Protein AF-A0A1X7V7N9-F1 (afdb_monomer_lite)

Organism: Amphimedon queenslandica (NCBI:txid400682)

Radius of gyration: 26.23 Å; chains: 1; bounding box: 71×58×64 Å

Structure (mmCIF, N/CA/C/O backbone):
data_AF-A0A1X7V7N9-F1
#
_entry.id   AF-A0A1X7V7N9-F1
#
loop_
_atom_site.group_PDB
_atom_site.id
_atom_site.type_symbol
_atom_site.label_atom_id
_atom_site.label_alt_id
_atom_site.label_comp_id
_atom_site.label_asym_id
_atom_site.label_entity_id
_atom_site.label_seq_id
_atom_site.pdbx_PDB_ins_code
_atom_site.Cartn_x
_atom_site.Cartn_y
_atom_site.Cartn_z
_atom_site.occupancy
_atom_site.B_iso_or_equiv
_atom_site.auth_seq_id
_atom_site.auth_comp_id
_atom_site.auth_asym_id
_atom_site.auth_atom_id
_atom_site.pdbx_PDB_model_num
ATOM 1 N N . MET A 1 1 ? 5.221 13.218 -9.588 1.00 36.69 1 MET A N 1
ATOM 2 C CA . MET A 1 1 ? 6.595 12.787 -9.940 1.00 36.69 1 MET A CA 1
ATOM 3 C C . MET A 1 1 ? 7.074 13.351 -11.281 1.00 36.69 1 MET A C 1
ATOM 5 O O . MET A 1 1 ? 8.168 13.907 -11.297 1.00 36.69 1 MET A O 1
ATOM 9 N N . LEU A 1 2 ? 6.249 13.350 -12.342 1.00 36.00 2 LEU A N 1
ATOM 10 C CA . LEU A 1 2 ? 6.534 13.956 -13.662 1.00 36.00 2 LEU A CA 1
ATOM 11 C C . LEU A 1 2 ? 7.148 15.370 -13.606 1.00 36.00 2 LEU A C 1
ATOM 13 O O . LEU A 1 2 ? 8.185 15.644 -14.205 1.00 36.00 2 LEU A O 1
ATOM 17 N N . ALA A 1 3 ? 6.549 16.266 -12.814 1.00 35.88 3 ALA A N 1
ATOM 18 C CA . ALA A 1 3 ? 7.031 17.638 -12.665 1.00 35.88 3 ALA A CA 1
ATOM 19 C C . ALA A 1 3 ? 8.427 17.718 -12.019 1.00 35.88 3 ALA A C 1
ATOM 21 O O . ALA A 1 3 ? 9.208 18.587 -12.385 1.00 35.88 3 ALA A O 1
ATOM 22 N N . GLY A 1 4 ? 8.769 16.805 -11.104 1.00 35.50 4 GLY A N 1
ATOM 23 C CA . GLY A 1 4 ? 10.064 16.792 -10.414 1.00 35.50 4 GLY A CA 1
ATOM 24 C C . GLY A 1 4 ? 11.205 16.278 -11.294 1.00 35.50 4 GLY A C 1
ATOM 25 O O . GLY A 1 4 ? 12.277 16.884 -11.323 1.00 35.50 4 GLY A O 1
ATOM 26 N N . ALA A 1 5 ? 10.960 15.211 -12.064 1.00 40.69 5 ALA A N 1
ATOM 27 C CA . ALA A 1 5 ? 11.915 14.691 -13.045 1.00 40.69 5 ALA A CA 1
ATOM 28 C C . ALA A 1 5 ? 12.129 15.681 -14.205 1.00 40.69 5 ALA A C 1
ATOM 30 O O . ALA A 1 5 ? 13.264 15.916 -14.619 1.00 40.69 5 ALA A O 1
ATOM 31 N N . MET A 1 6 ? 11.057 16.336 -14.668 1.00 44.56 6 MET A N 1
ATOM 32 C CA . MET A 1 6 ? 11.132 17.363 -15.711 1.00 44.56 6 MET A CA 1
ATOM 33 C C . MET A 1 6 ? 11.807 18.659 -15.238 1.00 44.56 6 MET A C 1
ATOM 35 O O . MET A 1 6 ? 12.513 19.281 -16.023 1.00 44.56 6 MET A O 1
ATOM 39 N N . VAL A 1 7 ? 11.643 19.068 -13.973 1.00 43.72 7 VAL A N 1
ATOM 40 C CA . VAL A 1 7 ? 12.333 20.246 -13.408 1.00 43.72 7 VAL A CA 1
ATOM 41 C C . VAL A 1 7 ? 13.837 20.000 -13.278 1.00 43.72 7 VAL A C 1
ATOM 43 O O . VAL A 1 7 ? 14.610 20.832 -13.741 1.00 43.72 7 VAL A O 1
ATOM 46 N N . LYS A 1 8 ? 14.265 18.841 -12.752 1.00 43.38 8 LYS A N 1
ATOM 47 C CA . LYS A 1 8 ? 15.697 18.479 -12.692 1.00 43.38 8 LYS A CA 1
ATOM 48 C C . LYS A 1 8 ? 16.344 18.435 -14.080 1.00 43.38 8 LYS A C 1
ATOM 50 O O . LYS A 1 8 ? 17.499 18.820 -14.225 1.00 43.38 8 LYS A O 1
ATOM 55 N N . PHE A 1 9 ? 15.597 18.003 -15.095 1.00 48.28 9 PHE A N 1
ATOM 56 C CA . PHE A 1 9 ? 16.068 17.946 -16.474 1.00 48.28 9 PHE A CA 1
ATOM 57 C C . PHE A 1 9 ? 16.179 19.324 -17.135 1.00 48.28 9 PHE A C 1
ATOM 59 O O . PHE A 1 9 ? 17.188 19.612 -17.768 1.00 48.28 9 PHE A O 1
ATOM 66 N N . VAL A 1 10 ? 15.186 20.201 -16.951 1.00 46.47 10 VAL A N 1
ATOM 67 C CA . VAL A 1 10 ? 15.265 21.595 -17.418 1.00 46.47 10 VAL A CA 1
ATOM 68 C C . VAL A 1 10 ? 16.469 22.289 -16.781 1.00 46.47 10 VAL A C 1
ATOM 70 O O . VAL A 1 10 ? 17.248 22.895 -17.499 1.00 46.47 10 VAL A O 1
ATOM 73 N N . SER A 1 11 ? 16.712 22.087 -15.483 1.00 47.06 11 SER A N 1
ATOM 74 C CA . SER A 1 11 ? 17.913 22.601 -14.813 1.00 47.06 11 SER A CA 1
ATOM 75 C C . SER A 1 11 ? 19.225 21.985 -15.321 1.00 47.06 11 SER A C 1
ATOM 77 O O . SER A 1 11 ? 20.252 22.651 -15.281 1.00 47.06 11 SER A O 1
ATOM 79 N N . TYR A 1 12 ? 19.215 20.740 -15.806 1.00 46.09 12 TYR A N 1
ATOM 80 C CA . TYR A 1 12 ? 20.391 20.076 -16.385 1.00 46.09 12 TYR A CA 1
ATOM 81 C C . TYR A 1 12 ? 20.692 20.560 -17.814 1.00 46.09 12 TYR A C 1
ATOM 83 O O . TYR A 1 12 ? 21.845 20.815 -18.139 1.00 46.09 12 TYR A O 1
ATOM 91 N N . VAL A 1 13 ? 19.661 20.741 -18.647 1.00 48.34 13 VAL A N 1
ATOM 92 C CA . VAL A 1 13 ? 19.780 21.282 -20.015 1.00 48.34 13 VAL A CA 1
ATOM 93 C C . VAL A 1 13 ? 20.075 22.784 -20.010 1.00 48.34 13 VAL A C 1
ATOM 95 O O . VAL A 1 13 ? 20.781 23.271 -20.885 1.00 48.34 13 VAL A O 1
ATOM 98 N N . GLU A 1 14 ? 19.555 23.524 -19.029 1.00 45.84 14 GLU A N 1
ATOM 99 C CA . GLU A 1 14 ? 19.839 24.954 -18.844 1.00 45.84 14 GLU A CA 1
ATOM 100 C C . GLU A 1 14 ? 21.158 25.202 -18.085 1.00 45.84 14 GLU A C 1
ATOM 102 O O . GLU A 1 14 ? 21.691 26.303 -18.164 1.00 45.84 14 GLU A O 1
ATOM 107 N N . GLY A 1 15 ? 21.694 24.200 -17.372 1.00 40.34 15 GLY A N 1
ATOM 108 C CA . GLY A 1 15 ? 22.923 24.290 -16.568 1.00 40.34 15 GLY A CA 1
ATOM 109 C C . GLY A 1 15 ? 24.174 23.652 -17.189 1.00 40.34 15 GLY A C 1
ATOM 110 O O . GLY A 1 15 ? 25.241 23.692 -16.577 1.00 40.34 15 GLY A O 1
ATOM 111 N N . SER A 1 16 ? 24.080 23.042 -18.374 1.00 42.69 16 SER A N 1
ATOM 112 C CA . SER A 1 16 ? 25.243 22.532 -19.108 1.00 42.69 16 SER A CA 1
ATOM 113 C C . SER A 1 16 ? 25.971 23.679 -19.827 1.00 42.69 16 SER A C 1
ATOM 115 O O . SER A 1 16 ? 25.696 23.956 -20.994 1.00 42.69 16 SER A O 1
ATOM 117 N N . ASP A 1 17 ? 26.877 24.347 -19.109 1.00 37.69 17 ASP A N 1
ATOM 118 C CA . ASP A 1 17 ? 27.724 25.450 -19.591 1.00 37.69 17 ASP A CA 1
ATOM 119 C C . ASP A 1 17 ? 28.687 25.030 -20.733 1.00 37.69 17 ASP A C 1
ATOM 121 O O . ASP A 1 17 ? 29.569 24.177 -20.578 1.00 37.69 17 ASP A O 1
ATOM 125 N N . ASP A 1 18 ? 28.495 25.656 -21.899 1.00 42.81 18 ASP A N 1
ATOM 126 C CA . ASP A 1 18 ? 29.456 26.425 -22.722 1.00 42.81 18 ASP A CA 1
ATOM 127 C C . ASP A 1 18 ? 30.868 25.905 -23.078 1.00 42.81 18 ASP A C 1
ATOM 129 O O . ASP A 1 18 ? 31.645 26.628 -23.704 1.00 42.81 18 ASP A O 1
ATOM 133 N N . SER A 1 19 ? 31.235 24.652 -22.809 1.00 38.44 19 SER A N 1
ATOM 134 C CA . SER A 1 19 ? 32.601 24.174 -23.131 1.00 38.44 19 SER A CA 1
ATOM 135 C C . SER A 1 19 ? 32.836 23.704 -24.579 1.00 38.44 19 SER A C 1
ATOM 137 O O . SER A 1 19 ? 33.976 23.432 -24.956 1.00 38.44 19 SER A O 1
ATOM 139 N N . LEU A 1 20 ? 31.808 23.647 -25.434 1.00 40.09 20 LEU A N 1
ATOM 140 C CA . LEU A 1 20 ? 31.940 23.270 -26.849 1.00 40.09 20 LEU A CA 1
ATOM 141 C C . LEU A 1 20 ? 31.066 24.191 -27.713 1.00 40.09 20 LEU A C 1
ATOM 143 O O . LEU A 1 20 ? 29.853 24.004 -27.808 1.00 40.09 20 LEU A O 1
ATOM 147 N N . GLY A 1 21 ? 31.694 25.186 -28.349 1.00 33.62 21 GLY A N 1
ATOM 148 C CA . GLY A 1 21 ? 31.098 26.316 -29.090 1.00 33.62 21 GLY A CA 1
ATOM 149 C C . GLY A 1 21 ? 30.212 26.010 -30.314 1.00 33.62 21 GLY A C 1
ATOM 150 O O . GLY A 1 21 ? 30.065 26.856 -31.191 1.00 33.62 21 GLY A O 1
ATOM 151 N N . HIS A 1 22 ? 29.591 24.832 -30.375 1.00 38.22 22 HIS A N 1
ATOM 152 C CA . HIS A 1 22 ? 28.523 24.464 -31.310 1.00 38.22 22 HIS A CA 1
ATOM 153 C C . HIS A 1 22 ? 27.230 23.978 -30.601 1.00 38.22 22 HIS A C 1
ATOM 155 O O . HIS A 1 22 ? 26.282 23.584 -31.275 1.00 38.22 22 HIS A O 1
ATOM 161 N N . GLY A 1 23 ? 27.164 24.007 -29.258 1.00 41.44 23 GLY A N 1
ATOM 162 C CA . GLY A 1 23 ? 26.108 23.352 -28.462 1.00 41.44 23 GLY A CA 1
ATOM 163 C C . GLY A 1 23 ? 24.907 24.201 -28.007 1.00 41.44 23 GLY A C 1
ATOM 164 O O . GLY A 1 23 ? 23.885 23.636 -27.618 1.00 41.44 23 GLY A O 1
ATOM 165 N N . THR A 1 24 ? 24.968 25.534 -28.068 1.00 42.78 24 THR A N 1
ATOM 166 C CA . THR A 1 24 ? 23.959 26.402 -27.422 1.00 42.78 24 THR A CA 1
ATOM 167 C C . THR A 1 24 ? 22.618 26.434 -28.158 1.00 42.78 24 THR A C 1
ATOM 169 O O . THR A 1 24 ? 21.563 26.320 -27.536 1.00 42.78 24 THR A O 1
ATOM 172 N N . VAL A 1 25 ? 22.618 26.507 -29.492 1.00 46.25 25 VAL A N 1
ATOM 173 C CA . VAL A 1 25 ? 21.374 26.568 -30.287 1.00 46.25 25 VAL A CA 1
ATOM 174 C C . VAL A 1 25 ? 20.574 25.265 -30.167 1.00 46.25 25 VAL A C 1
ATOM 176 O O . VAL A 1 25 ? 19.372 25.304 -29.905 1.00 46.25 25 VAL A O 1
ATOM 179 N N . HIS A 1 26 ? 21.244 24.111 -30.242 1.00 53.25 26 HIS A N 1
ATOM 180 C CA . HIS A 1 26 ? 20.590 22.806 -30.125 1.00 53.25 26 HIS A CA 1
ATOM 181 C C . HIS A 1 26 ? 20.046 22.519 -28.721 1.00 53.25 26 HIS A C 1
ATOM 183 O O . HIS A 1 26 ? 18.934 22.004 -28.607 1.00 53.25 26 HIS A O 1
ATOM 189 N N . ALA A 1 27 ? 20.759 22.894 -27.654 1.00 57.09 27 ALA A N 1
ATOM 190 C CA . ALA A 1 27 ? 20.243 22.760 -26.289 1.00 57.09 27 ALA A CA 1
ATOM 191 C C . ALA A 1 27 ? 18.980 23.618 -26.073 1.00 57.09 27 ALA A C 1
ATOM 193 O O . ALA A 1 27 ? 17.994 23.158 -25.492 1.00 57.09 27 ALA A O 1
ATOM 194 N N . THR A 1 28 ? 18.963 24.835 -26.629 1.00 62.16 28 THR A N 1
ATOM 195 C CA . THR A 1 28 ? 17.818 25.753 -26.515 1.00 62.16 28 THR A CA 1
ATOM 196 C C . THR A 1 28 ? 16.596 25.266 -27.307 1.00 62.16 28 THR A C 1
ATOM 198 O O . THR A 1 28 ? 15.456 25.444 -26.873 1.00 62.16 28 THR A O 1
ATOM 201 N N . GLU A 1 29 ? 16.802 24.643 -28.470 1.00 63.91 29 GLU A N 1
ATOM 202 C CA . GLU A 1 29 ? 15.731 24.040 -29.274 1.00 63.91 29 GLU A CA 1
ATOM 203 C C . GLU A 1 29 ? 15.145 22.796 -28.604 1.00 63.91 29 GLU A C 1
ATOM 205 O O . GLU A 1 29 ? 13.924 22.695 -28.478 1.00 63.91 29 GLU A O 1
ATOM 210 N N . VAL A 1 30 ? 15.990 21.901 -28.084 1.00 65.31 30 VAL A N 1
ATOM 211 C CA . VAL A 1 30 ? 15.542 20.725 -27.321 1.00 65.31 30 VAL A CA 1
ATOM 212 C C . VAL A 1 30 ? 14.745 21.162 -26.090 1.00 65.31 30 VAL A C 1
ATOM 214 O O . VAL A 1 30 ? 13.656 20.644 -25.857 1.00 65.31 30 VAL A O 1
ATOM 217 N N . ALA A 1 31 ? 15.196 22.185 -25.357 1.00 68.25 31 ALA A N 1
ATOM 218 C CA . ALA A 1 31 ? 14.452 22.728 -24.220 1.00 68.25 31 ALA A CA 1
ATOM 219 C C . ALA A 1 31 ? 13.053 23.244 -24.611 1.00 68.25 31 ALA A C 1
ATOM 221 O O . ALA A 1 31 ? 12.083 23.020 -23.883 1.00 68.25 31 ALA A O 1
ATOM 222 N N . LYS A 1 32 ? 12.908 23.900 -25.772 1.00 70.88 32 LYS A N 1
ATOM 223 C CA . LYS A 1 32 ? 11.600 24.357 -26.278 1.00 70.88 32 LYS A CA 1
ATOM 224 C C . LYS A 1 32 ? 10.681 23.187 -26.616 1.00 70.88 32 LYS A C 1
ATOM 226 O O . LYS A 1 32 ? 9.515 23.214 -26.226 1.00 70.88 32 LYS A O 1
ATOM 231 N N . VAL A 1 33 ? 11.201 22.159 -27.284 1.00 70.31 33 VAL A N 1
ATOM 232 C CA . VAL A 1 33 ? 10.421 20.965 -27.640 1.00 70.31 33 VAL A CA 1
ATOM 233 C C . VAL A 1 33 ? 9.995 20.192 -26.385 1.00 70.31 33 VAL A C 1
ATOM 235 O O . VAL A 1 33 ? 8.842 19.788 -26.276 1.00 70.31 33 VAL A O 1
ATOM 238 N N . VAL A 1 34 ? 10.857 20.090 -25.370 1.00 68.75 34 VAL A N 1
ATOM 239 C CA . VAL A 1 34 ? 10.513 19.460 -24.082 1.00 68.75 34 VAL A CA 1
ATOM 240 C C . VAL A 1 34 ? 9.475 20.267 -23.294 1.00 68.75 34 VAL A C 1
ATOM 242 O O . VAL A 1 34 ? 8.587 19.687 -22.666 1.00 68.75 34 VAL A O 1
ATOM 245 N N . ARG A 1 35 ? 9.515 21.606 -23.349 1.00 74.50 35 ARG A N 1
ATOM 246 C CA . ARG A 1 35 ? 8.454 22.452 -22.769 1.00 74.50 35 ARG A CA 1
ATOM 247 C C . ARG A 1 35 ? 7.114 22.257 -23.481 1.00 74.50 35 ARG A C 1
ATOM 249 O O . ARG A 1 35 ? 6.088 22.231 -22.804 1.00 74.50 35 ARG A O 1
ATOM 256 N N . LEU A 1 36 ? 7.119 22.111 -24.808 1.00 77.31 36 LEU A N 1
ATOM 257 C CA . LEU A 1 36 ? 5.915 21.802 -25.585 1.00 77.31 36 LEU A CA 1
ATOM 258 C C . LEU A 1 36 ? 5.362 20.426 -25.210 1.00 77.31 36 LEU A C 1
ATOM 260 O O . LEU A 1 36 ? 4.194 20.341 -24.850 1.00 77.31 36 LEU A O 1
ATOM 264 N N . LEU A 1 37 ? 6.217 19.401 -25.145 1.00 75.19 37 LEU A N 1
ATOM 265 C CA . LEU A 1 37 ? 5.845 18.057 -24.701 1.00 75.19 37 LEU A CA 1
ATOM 266 C C . LEU A 1 37 ? 5.188 18.075 -23.316 1.00 75.19 37 LEU A C 1
ATOM 268 O O . LEU A 1 37 ? 4.118 17.510 -23.114 1.00 75.19 37 LEU A O 1
ATOM 272 N N . ARG A 1 38 ? 5.791 18.792 -22.360 1.00 70.38 38 ARG A N 1
ATOM 273 C CA . ARG A 1 38 ? 5.231 18.966 -21.014 1.00 70.38 38 ARG A CA 1
ATOM 274 C C . ARG A 1 38 ? 3.871 19.658 -21.043 1.00 70.38 38 ARG A C 1
ATOM 276 O O . ARG A 1 38 ? 2.975 19.260 -20.306 1.00 70.38 38 ARG A O 1
ATOM 283 N N . LYS A 1 39 ? 3.722 20.714 -21.846 1.00 76.31 39 LYS A N 1
ATOM 284 C CA . LYS A 1 39 ? 2.452 21.435 -21.964 1.00 76.31 39 LYS A CA 1
ATOM 285 C C . LYS A 1 39 ? 1.371 20.517 -22.532 1.00 76.31 39 LYS A C 1
ATOM 287 O O . LYS A 1 39 ? 0.291 20.485 -21.954 1.00 76.31 39 LYS A O 1
ATOM 292 N N . SER A 1 40 ? 1.665 19.756 -23.580 1.00 75.81 40 SER A N 1
ATOM 293 C CA . SER A 1 40 ? 0.713 18.822 -24.189 1.00 75.81 40 SER A CA 1
ATOM 294 C C . SER A 1 40 ? 0.328 17.689 -23.232 1.00 75.81 40 SER A C 1
ATOM 296 O O . SER A 1 40 ? -0.859 17.429 -23.065 1.00 75.81 40 SER A O 1
ATOM 298 N N . LEU A 1 41 ? 1.288 17.126 -22.484 1.00 68.12 41 LEU A N 1
ATOM 299 C CA . LEU A 1 41 ? 1.015 16.147 -21.418 1.00 68.12 41 LEU A CA 1
ATOM 300 C C . LEU A 1 41 ? 0.088 16.705 -20.328 1.00 68.12 41 LEU A C 1
ATOM 302 O O . LEU A 1 41 ? -0.842 16.028 -19.907 1.00 68.12 41 LEU A O 1
ATOM 306 N N . LEU A 1 42 ? 0.305 17.952 -19.893 1.00 72.19 42 LEU A N 1
ATOM 307 C CA . LEU A 1 42 ? -0.537 18.607 -18.881 1.00 72.19 42 LEU A CA 1
ATOM 308 C C . LEU A 1 42 ? -1.963 18.906 -19.365 1.00 72.19 42 LEU A C 1
ATOM 310 O O . LEU A 1 42 ? -2.855 19.047 -18.536 1.00 72.19 42 LEU A O 1
ATOM 314 N N . HIS A 1 43 ? -2.169 19.042 -20.676 1.00 74.19 43 HIS A N 1
ATOM 315 C CA . HIS A 1 43 ? -3.480 19.317 -21.273 1.00 74.19 43 HIS A CA 1
ATOM 316 C C . HIS A 1 43 ? -4.119 18.066 -21.890 1.00 74.19 43 HIS A C 1
ATOM 318 O O . HIS A 1 43 ? -5.160 18.184 -22.528 1.00 74.19 43 HIS A O 1
ATOM 324 N N . HIS A 1 44 ? -3.518 16.886 -21.693 1.00 69.12 44 HIS A N 1
ATOM 325 C CA . HIS A 1 44 ? -3.968 15.615 -22.269 1.00 69.12 44 HIS A CA 1
ATOM 326 C C . HIS A 1 44 ? -4.093 15.628 -23.809 1.00 69.12 44 HIS A C 1
ATOM 328 O O . HIS A 1 44 ? -4.915 14.913 -24.375 1.00 69.12 44 HIS A O 1
ATOM 334 N N . ASP A 1 45 ? -3.268 16.424 -24.494 1.00 75.38 45 ASP A N 1
ATOM 335 C CA . ASP A 1 45 ? -3.215 16.508 -25.960 1.00 75.38 45 ASP A CA 1
ATOM 336 C C . ASP A 1 45 ? -2.260 15.440 -26.519 1.00 75.38 45 ASP A C 1
ATOM 338 O O . ASP A 1 45 ? -1.075 15.690 -26.759 1.00 75.38 45 ASP A O 1
ATOM 342 N N . MET A 1 46 ? -2.772 14.212 -26.624 1.00 69.31 46 MET A N 1
ATOM 343 C CA . MET A 1 46 ? -1.985 13.003 -26.890 1.00 69.31 46 MET A CA 1
ATOM 344 C C . MET A 1 46 ? -1.449 12.916 -28.325 1.00 69.31 46 MET A C 1
ATOM 346 O O . MET A 1 46 ? -0.348 12.398 -28.518 1.00 69.31 46 MET A O 1
ATOM 350 N N . ASP A 1 47 ? -2.167 13.470 -29.305 1.00 71.62 47 ASP A N 1
ATOM 351 C CA . ASP A 1 47 ? -1.732 13.506 -30.708 1.00 71.62 47 ASP A CA 1
ATOM 352 C C . ASP A 1 47 ? -0.458 14.354 -30.838 1.00 71.62 47 ASP A C 1
ATOM 354 O O . ASP A 1 47 ? 0.571 13.894 -31.335 1.00 71.62 47 ASP A O 1
ATOM 358 N N . THR A 1 48 ? -0.470 15.551 -30.241 1.00 74.81 48 THR A N 1
ATOM 359 C CA . THR A 1 48 ? 0.706 16.428 -30.193 1.00 74.81 48 THR A CA 1
ATOM 360 C C . THR A 1 48 ? 1.860 15.803 -29.402 1.00 74.81 48 THR A C 1
ATOM 362 O O . THR A 1 48 ? 3.029 15.996 -29.743 1.00 74.81 48 THR A O 1
ATOM 365 N N . VAL A 1 49 ? 1.569 15.046 -28.335 1.00 69.69 49 VAL A N 1
ATOM 366 C CA . VAL A 1 49 ? 2.600 14.296 -27.598 1.00 69.69 49 VAL A CA 1
ATOM 367 C C . VAL A 1 49 ? 3.270 13.264 -28.507 1.00 69.69 49 VAL A C 1
ATOM 369 O O . VAL A 1 49 ? 4.498 13.194 -28.510 1.00 69.69 49 VAL A O 1
ATOM 372 N N . SER A 1 50 ? 2.497 12.508 -29.290 1.00 64.88 50 SER A N 1
ATOM 373 C CA . SER A 1 50 ? 3.017 11.503 -30.223 1.00 64.88 50 SER A CA 1
ATOM 374 C C . SER A 1 50 ? 3.946 12.122 -31.275 1.00 64.88 50 SER A C 1
ATOM 376 O O . SER A 1 50 ? 5.098 11.699 -31.398 1.00 64.88 50 SER A O 1
ATOM 378 N N . ASP A 1 51 ? 3.503 13.188 -31.947 1.00 73.00 51 ASP A N 1
ATOM 379 C CA . ASP A 1 51 ? 4.285 13.880 -32.984 1.00 73.00 51 ASP A CA 1
ATOM 380 C C . ASP A 1 51 ? 5.611 14.434 -32.438 1.00 73.00 51 ASP A C 1
ATOM 382 O O . ASP A 1 51 ? 6.678 14.314 -33.050 1.00 73.00 51 ASP A O 1
ATOM 386 N N . ILE A 1 52 ? 5.569 15.031 -31.241 1.00 73.56 52 ILE A N 1
ATOM 387 C CA . ILE A 1 52 ? 6.765 15.567 -30.587 1.00 73.56 52 ILE A CA 1
ATOM 388 C C . ILE A 1 52 ? 7.737 14.438 -30.219 1.00 73.56 52 ILE A C 1
ATOM 390 O O . ILE A 1 52 ? 8.950 14.607 -30.342 1.00 73.56 52 ILE A O 1
ATOM 394 N N . MET A 1 53 ? 7.232 13.287 -29.781 1.00 67.25 53 MET A N 1
ATOM 395 C CA . MET A 1 53 ? 8.045 12.132 -29.396 1.00 67.25 53 MET A CA 1
ATOM 396 C C . MET A 1 53 ? 8.754 11.493 -30.596 1.00 67.25 53 MET A C 1
ATOM 398 O O . MET A 1 53 ? 9.936 11.140 -30.496 1.00 67.25 53 MET A O 1
ATOM 402 N N . GLU A 1 54 ? 8.083 11.412 -31.746 1.00 67.38 54 GLU A N 1
ATOM 403 C CA . GLU A 1 54 ? 8.684 10.958 -33.004 1.00 67.38 54 GLU A CA 1
ATOM 404 C C . GLU A 1 54 ? 9.826 11.891 -33.448 1.00 67.38 54 GLU A C 1
ATOM 406 O O . GLU A 1 54 ? 10.929 11.439 -33.761 1.00 67.38 54 GLU A O 1
ATOM 411 N N . LEU A 1 55 ? 9.621 13.210 -33.361 1.00 66.56 55 LEU A N 1
ATOM 412 C CA . LEU A 1 55 ? 10.648 14.214 -33.676 1.00 66.56 55 LEU A CA 1
ATOM 413 C C . LEU A 1 55 ? 11.866 14.151 -32.742 1.00 66.56 55 LEU A C 1
ATOM 415 O O . LEU A 1 55 ? 12.998 14.439 -33.145 1.00 66.56 55 LEU A O 1
ATOM 419 N N . LEU A 1 56 ? 11.629 13.806 -31.480 1.00 65.81 56 LEU A N 1
ATOM 420 C CA . LEU A 1 56 ? 12.623 13.794 -30.417 1.00 65.81 56 LEU A CA 1
ATOM 421 C C . LEU A 1 56 ? 13.526 12.544 -30.481 1.00 65.81 56 LEU A C 1
ATOM 423 O O . LEU A 1 56 ? 14.754 12.651 -30.399 1.00 65.81 56 LEU A O 1
ATOM 427 N N . THR A 1 57 ? 12.953 11.360 -30.689 1.00 61.19 57 THR A N 1
ATOM 428 C CA . THR A 1 57 ? 13.662 10.064 -30.618 1.00 61.19 57 THR A CA 1
ATOM 429 C C . THR A 1 57 ? 14.822 9.890 -31.613 1.00 61.19 57 THR A C 1
ATOM 431 O O . THR A 1 57 ? 15.714 9.072 -31.374 1.00 61.19 57 THR A O 1
ATOM 434 N N . ALA A 1 58 ? 14.881 10.695 -32.678 1.00 59.81 58 ALA A N 1
ATOM 435 C CA . ALA A 1 58 ? 15.888 10.592 -33.736 1.00 59.81 58 ALA A CA 1
ATOM 436 C C . ALA A 1 58 ? 17.251 11.260 -33.442 1.00 59.81 58 ALA A C 1
ATOM 438 O O . ALA A 1 58 ? 18.180 11.074 -34.230 1.00 59.81 58 ALA A O 1
ATOM 439 N N . ARG A 1 59 ? 17.402 12.074 -32.380 1.00 57.19 59 ARG A N 1
ATOM 440 C CA . ARG A 1 59 ? 18.534 13.031 -32.307 1.00 57.19 59 ARG A CA 1
ATOM 441 C C . ARG A 1 59 ? 19.562 12.829 -31.188 1.00 57.19 59 ARG A C 1
ATOM 443 O O . ARG A 1 59 ? 20.732 13.096 -31.446 1.00 57.19 59 ARG A O 1
ATOM 450 N N . THR A 1 60 ? 19.202 12.381 -29.976 1.00 63.75 60 THR A N 1
ATOM 451 C CA . THR A 1 60 ? 20.181 12.180 -28.876 1.00 63.75 60 THR A CA 1
ATOM 452 C C . THR A 1 60 ? 19.748 11.125 -27.844 1.00 63.75 60 THR A C 1
ATOM 454 O O . THR A 1 60 ? 18.561 10.872 -27.653 1.00 63.75 60 THR A O 1
ATOM 457 N N . LEU A 1 61 ? 20.720 10.554 -27.115 1.00 64.12 61 LEU A N 1
ATOM 458 C CA . LEU A 1 61 ? 20.504 9.573 -26.035 1.00 64.12 61 LEU A CA 1
ATOM 459 C C . LEU A 1 61 ? 19.611 10.110 -24.900 1.00 64.12 61 LEU A C 1
ATOM 461 O O . LEU A 1 61 ? 18.742 9.414 -24.386 1.00 64.12 61 LEU A O 1
ATOM 465 N N . ILE A 1 62 ? 19.820 11.376 -24.536 1.00 64.56 62 ILE A N 1
ATOM 466 C CA . ILE A 1 62 ? 19.048 12.089 -23.511 1.00 64.56 62 ILE A CA 1
ATOM 467 C C . ILE A 1 62 ? 17.569 12.158 -23.902 1.00 64.56 62 ILE A C 1
ATOM 469 O O . ILE A 1 62 ? 16.667 12.021 -23.076 1.00 64.56 62 ILE A O 1
ATOM 473 N N . VAL A 1 63 ? 17.317 12.370 -25.188 1.00 66.62 63 VAL A N 1
ATOM 474 C CA . VAL A 1 63 ? 15.967 12.499 -25.709 1.00 66.62 63 VAL A CA 1
ATOM 475 C C . VAL A 1 63 ? 15.283 11.132 -25.834 1.00 66.62 63 VAL A C 1
ATOM 477 O O . VAL A 1 63 ? 14.082 11.038 -25.597 1.00 66.62 63 VAL A O 1
ATOM 480 N N . GLN A 1 64 ? 16.034 10.059 -26.096 1.00 67.25 64 GLN A N 1
ATOM 481 C CA . GLN A 1 64 ? 15.521 8.686 -26.010 1.00 67.25 64 GLN A CA 1
ATOM 482 C C . GLN A 1 64 ? 15.119 8.311 -24.575 1.00 67.25 64 GLN A C 1
ATOM 484 O O . GLN A 1 64 ? 14.062 7.721 -24.369 1.00 67.25 64 GLN A O 1
ATOM 489 N N . GLU A 1 65 ? 15.899 8.718 -23.567 1.00 71.19 65 GLU A N 1
ATOM 490 C CA . GLU A 1 65 ? 15.549 8.504 -22.155 1.00 71.19 65 GLU A CA 1
ATOM 491 C C . GLU A 1 65 ? 14.259 9.247 -21.778 1.00 71.19 65 GLU A C 1
ATOM 493 O O . GLU A 1 65 ? 13.375 8.690 -21.122 1.00 71.19 65 GLU A O 1
ATOM 498 N N . LEU A 1 66 ? 14.117 10.499 -22.226 1.00 71.31 66 LEU A N 1
ATOM 499 C CA . LEU A 1 66 ? 12.894 11.270 -22.025 1.00 71.31 66 LEU A CA 1
ATOM 500 C C . LEU A 1 66 ? 11.699 10.620 -22.724 1.00 71.31 66 LEU A C 1
ATOM 502 O O . LEU A 1 66 ? 10.629 10.532 -22.125 1.00 71.31 66 LEU A O 1
ATOM 506 N N . ALA A 1 67 ? 11.887 10.152 -23.957 1.00 73.12 67 ALA A N 1
ATOM 507 C CA . ALA A 1 67 ? 10.845 9.473 -24.707 1.00 73.12 67 ALA A CA 1
ATOM 508 C C . ALA A 1 67 ? 10.361 8.226 -23.961 1.00 73.12 67 ALA A C 1
ATOM 510 O O . ALA A 1 67 ? 9.172 8.051 -23.731 1.00 73.12 67 ALA A O 1
ATOM 511 N N . VAL A 1 68 ? 11.287 7.417 -23.453 1.00 77.25 68 VAL A N 1
ATOM 512 C CA . VAL A 1 68 ? 10.957 6.269 -22.608 1.00 77.25 68 VAL A CA 1
ATOM 513 C C . VAL A 1 68 ? 10.159 6.687 -21.364 1.00 77.25 68 VAL A C 1
ATOM 515 O O . VAL A 1 68 ? 9.119 6.091 -21.089 1.00 77.25 68 VAL A O 1
ATOM 518 N N . LYS A 1 69 ? 10.584 7.727 -20.633 1.00 78.31 69 LYS A N 1
ATOM 519 C CA . LYS A 1 69 ? 9.873 8.210 -19.432 1.00 78.31 69 LYS A CA 1
ATOM 520 C C . LYS A 1 69 ? 8.469 8.724 -19.743 1.00 78.31 69 LYS A C 1
ATOM 522 O O . LYS A 1 69 ? 7.533 8.420 -19.013 1.00 78.31 69 LYS A O 1
ATOM 527 N N . VAL A 1 70 ? 8.311 9.479 -20.826 1.00 75.00 70 VAL A N 1
ATOM 528 C CA . VAL A 1 70 ? 7.006 10.000 -21.241 1.00 75.00 70 VAL A CA 1
ATOM 529 C C . VAL A 1 70 ? 6.090 8.861 -21.669 1.00 75.00 70 VAL A C 1
ATOM 531 O O . VAL A 1 70 ? 4.972 8.785 -21.173 1.00 75.00 70 VAL A O 1
ATOM 534 N N . THR A 1 71 ? 6.571 7.924 -22.490 1.00 78.25 71 THR A N 1
ATOM 535 C CA . THR A 1 71 ? 5.792 6.747 -22.894 1.00 78.25 71 THR A CA 1
ATOM 536 C C . THR A 1 71 ? 5.261 5.967 -21.690 1.00 78.25 71 THR A C 1
ATOM 538 O O . THR A 1 71 ? 4.096 5.578 -21.683 1.00 78.25 71 THR A O 1
ATOM 541 N N . ARG A 1 72 ? 6.073 5.774 -20.646 1.00 79.06 72 ARG A N 1
ATOM 542 C CA . ARG A 1 72 ? 5.636 5.088 -19.417 1.00 79.06 72 ARG A CA 1
ATOM 543 C C . ARG A 1 72 ? 4.462 5.774 -18.743 1.00 79.06 72 ARG A C 1
ATOM 545 O O . ARG A 1 72 ? 3.499 5.123 -18.361 1.00 79.06 72 ARG A O 1
ATOM 552 N N . GLU A 1 73 ? 4.545 7.086 -18.611 1.00 75.62 73 GLU A N 1
ATOM 553 C CA . GLU A 1 73 ? 3.528 7.884 -17.932 1.00 75.62 73 GLU A CA 1
ATOM 554 C C . GLU A 1 73 ? 2.215 7.878 -18.721 1.00 75.62 73 GLU A C 1
ATOM 556 O O . GLU A 1 73 ? 1.142 7.724 -18.140 1.00 75.62 73 GLU A O 1
ATOM 561 N N . LEU A 1 74 ? 2.296 7.906 -20.056 1.00 76.31 74 LEU A N 1
ATOM 562 C CA . LEU A 1 74 ? 1.129 7.717 -20.920 1.00 76.31 74 LEU A CA 1
ATOM 563 C C . LEU A 1 74 ? 0.473 6.346 -20.733 1.00 76.31 74 LEU A C 1
ATOM 565 O O . LEU A 1 74 ? -0.753 6.251 -20.730 1.00 76.31 74 LEU A O 1
ATOM 569 N N . MET A 1 75 ? 1.279 5.291 -20.567 1.00 81.00 75 MET A N 1
ATOM 570 C CA . MET A 1 75 ? 0.778 3.937 -20.318 1.00 81.00 75 MET A CA 1
ATOM 571 C C . MET A 1 75 ? 0.163 3.791 -18.920 1.00 81.00 75 MET A C 1
ATOM 573 O O . MET A 1 75 ? -0.769 3.005 -18.754 1.00 81.00 75 MET A O 1
ATOM 577 N N . LEU A 1 76 ? 0.646 4.529 -17.916 1.00 78.19 76 LEU A N 1
ATOM 578 C CA . LEU A 1 76 ? 0.105 4.497 -16.551 1.00 78.19 76 LEU A CA 1
ATOM 579 C C . LEU A 1 76 ? -1.236 5.229 -16.424 1.00 78.19 76 LEU A C 1
ATOM 581 O O . LEU A 1 76 ? -2.083 4.806 -15.638 1.00 78.19 76 LEU A O 1
ATOM 585 N N . HIS A 1 77 ? -1.475 6.277 -17.211 1.00 76.69 77 HIS A N 1
ATOM 586 C CA . HIS A 1 77 ? -2.744 6.999 -17.178 1.00 76.69 77 HIS A CA 1
ATOM 587 C C . HIS A 1 77 ? -3.900 6.162 -17.770 1.00 76.69 77 HIS A C 1
ATOM 589 O O . HIS A 1 77 ? -3.891 5.766 -18.933 1.00 76.69 77 HIS A O 1
ATOM 595 N N . GLU A 1 78 ? -4.927 5.891 -16.953 1.00 58.75 78 GLU A N 1
ATOM 596 C CA . GLU A 1 78 ? -6.073 5.026 -17.304 1.00 58.75 78 GLU A CA 1
ATOM 597 C C . GLU A 1 78 ? -6.962 5.568 -18.435 1.00 58.75 78 GLU A C 1
ATOM 599 O O . GLU A 1 78 ? -7.622 4.787 -19.110 1.00 58.75 78 GLU A O 1
ATOM 604 N N . TYR A 1 79 ? -6.963 6.883 -18.672 1.00 54.56 79 TYR A N 1
ATOM 605 C CA . TYR A 1 79 ? -7.881 7.542 -19.614 1.00 54.56 79 TYR A CA 1
ATOM 606 C C . TYR A 1 79 ? -7.248 7.920 -20.958 1.00 54.56 79 TYR A C 1
ATOM 608 O O . TYR A 1 79 ? -7.938 8.431 -21.835 1.00 54.56 79 TYR A O 1
ATOM 616 N N . SER A 1 80 ? -5.941 7.715 -21.124 1.00 56.16 80 SER A N 1
ATOM 617 C CA . SER A 1 80 ? -5.174 8.272 -22.249 1.00 56.16 80 SER A CA 1
ATOM 618 C C . SER A 1 80 ? -4.750 7.251 -23.298 1.00 56.16 80 SER A C 1
ATOM 620 O O . SER A 1 80 ? -4.094 7.628 -24.264 1.00 56.16 80 SER A O 1
ATOM 622 N N . CYS A 1 81 ? -5.080 5.971 -23.125 1.00 62.88 81 CYS A N 1
ATOM 623 C CA . CYS A 1 81 ? -4.547 4.919 -23.980 1.00 62.88 81 CYS A CA 1
ATOM 624 C C . CYS A 1 81 ? -5.620 3.872 -24.284 1.00 62.88 81 CYS A C 1
ATOM 626 O O . CYS A 1 81 ? -6.047 3.147 -23.388 1.00 62.88 81 CYS A O 1
ATOM 628 N N . ASN A 1 82 ? -6.072 3.813 -25.538 1.00 76.38 82 ASN A N 1
ATOM 629 C CA . ASN A 1 82 ? -6.830 2.662 -26.024 1.00 76.38 82 ASN A CA 1
ATOM 630 C C . ASN A 1 82 ? -5.873 1.469 -26.244 1.00 76.38 82 ASN A C 1
ATOM 632 O O . ASN A 1 82 ? -4.652 1.642 -26.266 1.00 76.38 82 ASN A O 1
ATOM 636 N N . ASP A 1 83 ? -6.417 0.262 -26.407 1.00 79.44 83 ASP A N 1
ATOM 637 C CA . ASP A 1 83 ? -5.607 -0.964 -26.507 1.00 79.44 83 ASP A CA 1
ATOM 638 C C . ASP A 1 83 ? -4.590 -0.924 -27.662 1.00 79.44 83 ASP A C 1
ATOM 640 O O . ASP A 1 83 ? -3.474 -1.422 -27.529 1.00 79.44 83 ASP A O 1
ATOM 644 N N . GLU A 1 84 ? -4.946 -0.302 -28.789 1.00 78.31 84 GLU A N 1
ATOM 645 C CA . GLU A 1 84 ? -4.079 -0.196 -29.968 1.00 78.31 84 GLU A CA 1
ATOM 646 C C . GLU A 1 84 ? -2.857 0.692 -29.692 1.00 78.31 84 GLU A C 1
ATOM 648 O O . GLU A 1 84 ? -1.717 0.250 -29.859 1.00 78.31 84 GLU A O 1
ATOM 653 N N . VAL A 1 85 ? -3.085 1.896 -29.156 1.00 76.38 85 VAL A N 1
ATOM 654 C CA . VAL A 1 85 ? -2.016 2.818 -28.747 1.00 76.38 85 VAL A CA 1
ATOM 655 C C . VAL A 1 85 ? -1.158 2.174 -27.660 1.00 76.38 85 VAL A C 1
ATOM 657 O O . VAL A 1 85 ? 0.066 2.280 -27.698 1.00 76.38 85 VAL A O 1
ATOM 660 N N . PHE A 1 86 ? -1.758 1.435 -26.722 1.00 82.94 86 PHE A N 1
ATOM 661 C CA . PHE A 1 86 ? -1.007 0.751 -25.671 1.00 82.94 86 PHE A CA 1
ATOM 662 C C . PHE A 1 86 ? -0.033 -0.278 -26.248 1.00 82.94 86 PHE A C 1
ATOM 664 O O . PHE A 1 86 ? 1.131 -0.328 -25.842 1.00 82.94 86 PHE A O 1
ATOM 671 N N . LEU A 1 87 ? -0.485 -1.088 -27.209 1.00 82.25 87 LEU A N 1
ATOM 672 C CA . LEU A 1 87 ? 0.355 -2.084 -27.868 1.00 82.25 87 LEU A CA 1
ATOM 673 C C . LEU A 1 87 ? 1.497 -1.439 -28.656 1.00 82.25 87 LEU A C 1
ATOM 675 O O . LEU A 1 87 ? 2.609 -1.973 -28.660 1.00 82.25 87 LEU A O 1
ATOM 679 N N . ASP A 1 88 ? 1.262 -0.292 -29.287 1.00 78.19 88 ASP A N 1
ATOM 680 C CA . ASP A 1 88 ? 2.303 0.431 -30.016 1.00 78.19 88 ASP A CA 1
ATOM 681 C C . ASP A 1 88 ? 3.331 1.076 -29.079 1.00 78.19 88 ASP A C 1
ATOM 683 O O . ASP A 1 88 ? 4.539 0.924 -29.292 1.00 78.19 88 ASP A O 1
ATOM 687 N N . LEU A 1 89 ? 2.889 1.669 -27.968 1.00 82.38 89 LEU A N 1
ATOM 688 C CA . LEU A 1 89 ? 3.776 2.152 -26.906 1.00 82.38 89 LEU A CA 1
ATOM 689 C C . LEU A 1 89 ? 4.587 1.008 -26.272 1.00 82.38 89 LEU A C 1
ATOM 691 O O . LEU A 1 89 ? 5.784 1.156 -26.006 1.00 82.38 89 LEU A O 1
ATOM 695 N N . LEU A 1 90 ? 3.978 -0.167 -26.090 1.00 83.62 90 LEU A N 1
ATOM 696 C CA . LEU A 1 90 ? 4.661 -1.363 -25.600 1.00 83.62 90 LEU A CA 1
ATOM 697 C C . LEU A 1 90 ? 5.741 -1.846 -26.579 1.00 83.62 90 LEU A C 1
ATOM 699 O O . LEU A 1 90 ? 6.852 -2.179 -26.154 1.00 83.62 90 LEU A O 1
ATOM 703 N N . LYS A 1 91 ? 5.448 -1.880 -27.887 1.00 82.62 91 LYS A N 1
ATOM 704 C CA . LYS A 1 91 ? 6.443 -2.205 -28.926 1.00 82.62 91 LYS A CA 1
ATOM 705 C C . LYS A 1 91 ? 7.597 -1.209 -28.895 1.00 82.62 91 LYS A C 1
ATOM 707 O O . LYS A 1 91 ? 8.751 -1.639 -28.914 1.00 82.62 91 LYS A O 1
ATOM 712 N N . PHE A 1 92 ? 7.295 0.087 -28.793 1.00 82.44 92 PHE A N 1
ATOM 713 C CA . PHE A 1 92 ? 8.301 1.137 -28.676 1.00 82.44 92 PHE A CA 1
ATOM 714 C C . PHE A 1 92 ? 9.226 0.885 -27.479 1.00 82.44 92 PHE A C 1
ATOM 716 O O . PHE A 1 92 ? 10.439 0.784 -27.663 1.00 82.44 92 PHE A O 1
ATOM 723 N N . LEU A 1 93 ? 8.684 0.672 -26.273 1.00 80.81 93 LEU A N 1
ATOM 724 C CA . LEU A 1 93 ? 9.497 0.398 -25.079 1.00 80.81 93 LEU A CA 1
ATOM 725 C C . LEU A 1 93 ? 10.373 -0.852 -25.232 1.00 80.81 93 LEU A C 1
ATOM 727 O O . LEU A 1 93 ? 11.548 -0.826 -24.860 1.00 80.81 93 LEU A O 1
ATOM 731 N N . LYS A 1 94 ? 9.839 -1.929 -25.823 1.00 78.69 94 LYS A N 1
ATOM 732 C CA . LYS A 1 94 ? 10.612 -3.153 -26.087 1.00 78.69 94 LYS A CA 1
ATOM 733 C C . LYS A 1 94 ? 11.787 -2.896 -27.040 1.00 78.69 94 LYS A C 1
ATOM 735 O O . LYS A 1 94 ? 12.870 -3.436 -26.822 1.00 78.69 94 LYS A O 1
ATOM 740 N N . GLN A 1 95 ? 11.609 -2.057 -28.061 1.00 77.88 95 GLN A N 1
ATOM 741 C CA . GLN A 1 95 ? 12.684 -1.679 -28.988 1.00 77.88 95 GLN A CA 1
ATOM 742 C C . GLN A 1 95 ? 13.778 -0.846 -28.301 1.00 77.88 95 GLN A C 1
ATOM 744 O O . GLN A 1 95 ? 14.963 -1.021 -28.600 1.00 77.88 95 GLN A O 1
ATOM 749 N N . GLN A 1 96 ? 13.418 -0.006 -27.324 1.00 76.38 96 GLN A N 1
ATOM 750 C CA . GLN A 1 96 ? 14.391 0.807 -26.585 1.00 76.38 96 GLN A CA 1
ATOM 751 C C . GLN A 1 96 ? 15.367 -0.028 -25.741 1.00 76.38 96 GLN A C 1
ATOM 753 O O . GLN A 1 96 ? 16.474 0.432 -25.473 1.00 76.38 96 GLN A O 1
ATOM 758 N N . PHE A 1 97 ? 15.045 -1.279 -25.385 1.00 73.44 97 PHE A N 1
ATOM 759 C CA . PHE A 1 97 ? 16.012 -2.176 -24.728 1.00 73.44 97 PHE A CA 1
ATOM 760 C C . PHE A 1 97 ? 17.240 -2.487 -25.582 1.00 73.44 97 PHE A C 1
ATOM 762 O O . PHE A 1 97 ? 18.315 -2.735 -25.035 1.00 73.44 97 PHE A O 1
ATOM 769 N N . ILE A 1 98 ? 17.075 -2.493 -26.906 1.00 71.81 98 ILE A N 1
ATOM 770 C CA . ILE A 1 98 ? 18.165 -2.718 -27.858 1.00 71.81 98 ILE A CA 1
ATOM 771 C C . ILE A 1 98 ? 18.944 -1.415 -28.059 1.00 71.81 98 ILE A C 1
ATOM 773 O O . ILE A 1 98 ? 20.172 -1.431 -28.080 1.00 71.81 98 ILE A O 1
ATOM 777 N N . ALA A 1 99 ? 18.233 -0.289 -28.174 1.00 70.94 99 ALA A N 1
ATOM 778 C CA . ALA A 1 99 ? 18.831 1.019 -28.435 1.00 70.94 99 ALA A CA 1
ATOM 779 C C . ALA A 1 99 ? 19.574 1.614 -27.222 1.00 70.94 99 ALA A C 1
ATOM 781 O O . ALA A 1 99 ? 20.536 2.357 -27.400 1.00 70.94 99 ALA A O 1
ATOM 782 N N . MET A 1 100 ? 19.152 1.283 -25.995 1.00 74.19 100 MET A N 1
ATOM 783 C CA . MET A 1 100 ? 19.654 1.880 -24.750 1.00 74.19 100 MET A CA 1
ATOM 784 C C . MET A 1 100 ? 20.132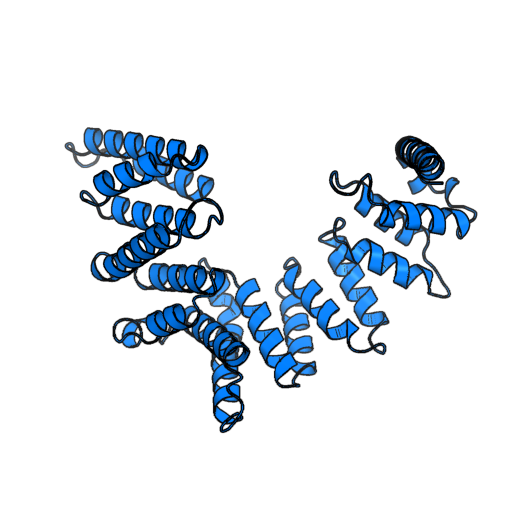 0.817 -23.736 1.00 74.19 100 MET A C 1
ATOM 786 O O . MET A 1 100 ? 19.554 0.686 -22.650 1.00 74.19 100 MET A O 1
ATOM 790 N N . PRO A 1 101 ? 21.195 0.047 -24.040 1.00 73.19 101 PRO A N 1
ATOM 791 C CA . PRO A 1 101 ? 21.653 -1.057 -23.190 1.00 73.19 101 PRO A CA 1
ATOM 792 C C . PRO A 1 101 ? 22.045 -0.625 -21.766 1.00 73.19 101 PRO A C 1
ATOM 794 O O . PRO A 1 101 ? 21.861 -1.388 -20.821 1.00 73.19 101 PRO A O 1
ATOM 797 N N . GLN A 1 102 ? 22.528 0.605 -21.584 1.00 71.38 102 GLN A N 1
ATOM 798 C CA . GLN A 1 102 ? 22.924 1.155 -20.284 1.00 71.38 102 GLN A CA 1
ATOM 799 C C . GLN A 1 102 ? 21.750 1.416 -19.323 1.00 71.38 102 GLN A C 1
ATOM 801 O O . GLN A 1 102 ? 21.958 1.436 -18.117 1.00 71.38 102 GLN A O 1
ATOM 806 N N . PHE A 1 103 ? 20.520 1.561 -19.831 1.00 73.56 103 PHE A N 1
ATOM 807 C CA . PHE A 1 103 ? 19.310 1.757 -19.014 1.00 73.56 103 PHE A CA 1
ATOM 808 C C . PHE A 1 103 ? 18.406 0.523 -18.991 1.00 73.56 103 PHE A C 1
ATOM 810 O O . PHE A 1 103 ? 17.290 0.554 -18.482 1.00 73.56 103 PHE A O 1
ATOM 817 N N . LYS A 1 104 ? 18.868 -0.591 -19.557 1.00 74.50 104 LYS A N 1
ATOM 818 C CA . LYS A 1 104 ? 18.052 -1.780 -19.801 1.00 74.50 104 LYS A CA 1
ATOM 819 C C . LYS A 1 104 ? 17.462 -2.388 -18.518 1.00 74.50 104 LYS A C 1
ATOM 821 O O . LYS A 1 104 ? 16.331 -2.859 -18.556 1.00 74.50 104 LYS A O 1
ATOM 826 N N . ILE A 1 105 ? 18.194 -2.342 -17.395 1.00 74.38 105 ILE A N 1
ATOM 827 C CA . ILE A 1 105 ? 17.737 -2.810 -16.068 1.00 74.38 105 ILE A CA 1
ATOM 828 C C . ILE A 1 105 ? 16.546 -1.971 -15.601 1.00 74.38 105 ILE A C 1
ATOM 830 O O . ILE A 1 105 ? 15.447 -2.500 -15.447 1.00 74.38 105 ILE A O 1
ATOM 834 N N . GLN A 1 106 ? 16.759 -0.665 -15.429 1.00 75.06 106 GLN A N 1
ATOM 835 C CA . GLN A 1 106 ? 15.737 0.282 -14.989 1.00 75.06 106 GLN A CA 1
ATOM 836 C C . GLN A 1 106 ? 14.515 0.232 -15.910 1.00 75.06 106 GLN A C 1
ATOM 838 O O . GLN A 1 106 ? 13.379 0.089 -15.459 1.00 75.06 106 GLN A O 1
ATOM 843 N N . ASN A 1 107 ? 14.751 0.244 -17.224 1.00 77.81 107 ASN A N 1
ATOM 844 C CA . ASN A 1 107 ? 13.679 0.181 -18.200 1.00 77.81 107 ASN A CA 1
ATOM 845 C C . ASN A 1 107 ? 12.889 -1.128 -18.130 1.00 77.81 107 ASN A C 1
ATOM 847 O O . ASN A 1 107 ? 11.680 -1.118 -18.360 1.00 77.81 107 ASN A O 1
ATOM 851 N N . GLY A 1 108 ? 13.563 -2.240 -17.833 1.00 79.00 108 GLY A N 1
ATOM 852 C CA . GLY A 1 108 ? 12.935 -3.547 -17.702 1.00 79.00 108 GLY A CA 1
ATOM 853 C C . GLY A 1 108 ? 12.033 -3.602 -16.477 1.00 79.00 108 GLY A C 1
ATOM 854 O O . GLY A 1 108 ? 10.881 -4.007 -16.599 1.00 79.00 108 GLY A O 1
ATOM 855 N N . LEU A 1 109 ? 12.527 -3.130 -15.327 1.00 78.06 109 LEU A N 1
ATOM 856 C CA . LEU A 1 109 ? 11.760 -3.063 -14.078 1.00 78.06 109 LEU A CA 1
ATOM 857 C C . LEU A 1 109 ? 10.501 -2.208 -14.229 1.00 78.06 109 LEU A C 1
ATOM 859 O O . LEU A 1 109 ? 9.416 -2.637 -13.845 1.00 78.06 109 LEU A O 1
ATOM 863 N N . GLU A 1 110 ? 10.630 -1.021 -14.820 1.00 78.69 110 GLU A N 1
ATOM 864 C CA . GLU A 1 110 ? 9.493 -0.118 -15.007 1.00 78.69 110 GLU A CA 1
ATOM 865 C C . GLU A 1 110 ? 8.476 -0.671 -16.012 1.00 78.69 110 GLU A C 1
ATOM 867 O O . GLU A 1 110 ? 7.271 -0.572 -15.780 1.00 78.69 110 GLU A O 1
ATOM 872 N N . LEU A 1 111 ? 8.931 -1.323 -17.091 1.00 83.62 111 LEU A N 1
ATOM 873 C CA . LEU A 1 111 ? 8.021 -1.995 -18.017 1.00 83.62 111 LEU A CA 1
ATOM 874 C C . LEU A 1 111 ? 7.264 -3.139 -17.329 1.00 83.62 111 LEU A C 1
ATOM 876 O O . LEU A 1 111 ? 6.054 -3.264 -17.505 1.00 83.62 111 LEU A O 1
ATOM 880 N N . ILE A 1 112 ? 7.964 -3.961 -16.543 1.00 83.31 112 ILE A N 1
ATOM 881 C CA . ILE A 1 112 ? 7.353 -5.046 -15.772 1.00 83.31 112 ILE A CA 1
ATOM 882 C C . ILE A 1 112 ? 6.284 -4.492 -14.828 1.00 83.31 112 ILE A C 1
ATOM 884 O O . ILE A 1 112 ? 5.174 -5.018 -14.796 1.00 83.31 112 ILE A O 1
ATOM 888 N N . TYR A 1 113 ? 6.586 -3.413 -14.107 1.00 83.00 113 TYR A N 1
ATOM 889 C CA . TYR A 1 113 ? 5.635 -2.768 -13.207 1.00 83.00 113 TYR A CA 1
ATOM 890 C C . TYR A 1 113 ? 4.365 -2.306 -13.940 1.00 83.00 113 TYR A C 1
ATOM 892 O O . TYR A 1 113 ? 3.261 -2.643 -13.514 1.00 83.00 113 TYR A O 1
ATOM 900 N N . ILE A 1 114 ? 4.503 -1.628 -15.087 1.00 84.06 114 ILE A N 1
ATOM 901 C CA . ILE A 1 114 ? 3.361 -1.189 -15.911 1.00 84.06 114 ILE A CA 1
ATOM 902 C C . ILE A 1 114 ? 2.518 -2.382 -16.370 1.00 84.06 114 ILE A C 1
ATOM 904 O O . ILE A 1 114 ? 1.294 -2.355 -16.241 1.00 84.06 114 ILE A O 1
ATOM 908 N N . LEU A 1 115 ? 3.158 -3.434 -16.886 1.00 86.50 115 LEU A N 1
ATOM 909 C CA . LEU A 1 115 ? 2.461 -4.637 -17.347 1.00 86.50 115 LEU A CA 1
ATOM 910 C C . LEU A 1 115 ? 1.689 -5.304 -16.206 1.00 86.50 115 LEU A C 1
ATOM 912 O O . LEU A 1 115 ? 0.543 -5.705 -16.397 1.00 86.50 115 LEU A O 1
ATOM 916 N N . ILE A 1 116 ? 2.272 -5.363 -15.005 1.00 84.69 116 ILE A N 1
ATOM 917 C CA . ILE A 1 116 ? 1.583 -5.884 -13.825 1.00 84.69 116 ILE A CA 1
ATOM 918 C C . ILE A 1 116 ? 0.362 -5.022 -13.469 1.00 84.69 116 ILE A C 1
ATOM 920 O O . ILE A 1 116 ? -0.714 -5.574 -13.241 1.00 84.69 116 ILE A O 1
ATOM 924 N N . LEU A 1 117 ? 0.496 -3.690 -13.441 1.00 83.00 117 LEU A N 1
ATOM 925 C CA . LEU A 1 117 ? -0.622 -2.788 -13.134 1.00 83.00 117 LEU A CA 1
ATOM 926 C C . LEU A 1 117 ? -1.771 -2.899 -14.143 1.00 83.00 117 LEU A C 1
ATOM 928 O O . LEU A 1 117 ? -2.930 -2.741 -13.771 1.00 83.00 117 LEU A O 1
ATOM 932 N N . LYS A 1 118 ? -1.462 -3.211 -15.405 1.00 83.38 118 LYS A N 1
ATOM 933 C CA . LYS A 1 118 ? -2.455 -3.447 -16.464 1.00 83.38 118 LYS A CA 1
ATOM 934 C C . LYS A 1 118 ? -2.997 -4.880 -16.501 1.00 83.38 118 LYS A C 1
ATOM 936 O O . LYS A 1 118 ? -3.782 -5.200 -17.385 1.00 83.38 118 LYS A O 1
ATOM 941 N N . GLY A 1 119 ? -2.593 -5.746 -15.569 1.00 82.75 119 GLY A N 1
ATOM 942 C CA . GLY A 1 119 ? -3.026 -7.147 -15.530 1.00 82.75 119 GLY A CA 1
ATOM 943 C C . GLY A 1 119 ? -2.433 -8.022 -16.643 1.00 82.75 119 GLY A C 1
ATOM 944 O O . GLY A 1 119 ? -2.896 -9.135 -16.865 1.00 82.75 119 GLY A O 1
ATOM 945 N N . MET A 1 120 ? -1.393 -7.555 -17.337 1.00 84.94 120 MET A N 1
ATOM 946 C CA . MET A 1 120 ? -0.696 -8.277 -18.408 1.00 84.94 120 MET A CA 1
ATOM 947 C C . MET A 1 120 ? 0.435 -9.138 -17.836 1.00 84.94 120 MET A C 1
ATOM 949 O O . MET A 1 120 ? 1.624 -8.960 -18.119 1.00 84.94 120 MET A O 1
ATOM 953 N N . THR A 1 121 ? 0.070 -10.045 -16.932 1.00 83.44 121 THR A N 1
ATOM 954 C CA . THR A 1 121 ? 1.032 -10.811 -16.132 1.00 83.44 121 THR A CA 1
ATOM 955 C C . THR A 1 121 ? 1.862 -11.784 -16.977 1.00 83.44 121 THR A C 1
ATOM 957 O O . THR A 1 121 ? 3.038 -12.003 -16.677 1.00 83.44 121 THR A O 1
ATOM 960 N N . LYS A 1 122 ? 1.301 -12.335 -18.061 1.00 81.50 122 LYS A N 1
ATOM 961 C CA . LYS A 1 122 ? 2.016 -13.247 -18.973 1.00 81.50 122 LYS A CA 1
ATOM 962 C C . LYS A 1 122 ? 3.104 -12.520 -19.753 1.00 81.50 122 LYS A C 1
ATOM 964 O O . LYS A 1 122 ? 4.236 -12.986 -19.818 1.00 81.50 122 LYS A O 1
ATOM 969 N N . GLU A 1 123 ? 2.795 -11.338 -20.259 1.00 82.69 123 GLU A N 1
ATOM 970 C CA . GLU A 1 123 ? 3.738 -10.483 -20.967 1.00 82.69 123 GLU A CA 1
ATOM 971 C C . GLU A 1 123 ? 4.844 -9.996 -20.027 1.00 82.69 123 GLU A C 1
ATOM 973 O O . GLU A 1 123 ? 6.013 -9.962 -20.411 1.00 82.69 123 GLU A O 1
ATOM 978 N N . ALA A 1 124 ? 4.503 -9.675 -18.775 1.00 83.62 124 ALA A N 1
ATOM 979 C CA . ALA A 1 124 ? 5.490 -9.336 -17.753 1.00 83.62 124 ALA A CA 1
ATOM 980 C C . ALA A 1 124 ? 6.441 -10.517 -17.471 1.00 83.62 124 ALA A C 1
ATOM 982 O O . ALA A 1 124 ? 7.652 -10.329 -17.336 1.00 83.62 124 ALA A O 1
ATOM 983 N N . PHE A 1 125 ? 5.913 -11.745 -17.446 1.00 80.00 125 PHE A N 1
ATOM 984 C CA . PHE A 1 125 ? 6.702 -12.968 -17.288 1.00 80.00 125 PHE A CA 1
ATOM 985 C C . PHE A 1 125 ? 7.657 -13.209 -18.462 1.00 80.00 125 PHE A C 1
ATOM 987 O O . PHE A 1 125 ? 8.830 -13.516 -18.248 1.00 80.00 125 PHE A O 1
ATOM 994 N N . GLU A 1 126 ? 7.195 -13.011 -19.699 1.00 78.94 126 GLU A N 1
ATOM 995 C CA . GLU A 1 126 ? 8.036 -13.123 -20.897 1.00 78.94 126 GLU A CA 1
ATOM 996 C C . GLU A 1 126 ? 9.193 -12.117 -20.893 1.00 78.94 126 GLU A C 1
ATOM 998 O O . GLU A 1 126 ? 10.316 -12.467 -21.259 1.00 78.94 126 GLU A O 1
ATOM 1003 N N . VAL A 1 127 ? 8.948 -10.883 -20.437 1.00 77.81 127 VAL A N 1
ATOM 1004 C CA . VAL A 1 127 ? 9.994 -9.854 -20.307 1.00 77.81 127 VAL A CA 1
ATOM 1005 C C . VAL A 1 127 ? 11.067 -10.277 -19.302 1.00 77.81 127 VAL A C 1
ATOM 1007 O O . VAL A 1 127 ? 12.247 -10.041 -19.552 1.00 77.81 127 VAL A O 1
ATOM 1010 N N . ILE A 1 128 ? 10.696 -10.941 -18.202 1.00 73.19 128 ILE A N 1
ATOM 1011 C CA . ILE A 1 128 ? 11.666 -11.484 -17.239 1.00 73.19 128 ILE A CA 1
ATOM 1012 C C . ILE A 1 128 ? 12.445 -12.661 -17.834 1.00 73.19 128 ILE A C 1
ATOM 1014 O O . ILE A 1 128 ? 13.667 -12.717 -17.687 1.00 73.19 128 ILE A O 1
ATOM 1018 N N . LEU A 1 129 ? 11.770 -13.582 -18.524 1.00 66.62 129 LEU A N 1
ATOM 1019 C CA . LEU A 1 129 ? 12.379 -14.813 -19.039 1.00 66.62 129 LEU A CA 1
ATOM 1020 C C . LEU A 1 129 ? 13.175 -14.655 -20.336 1.00 66.62 129 LEU A C 1
ATOM 1022 O O . LEU A 1 129 ? 13.890 -15.583 -20.713 1.00 66.62 129 LEU A O 1
ATOM 1026 N N . SER A 1 130 ? 13.048 -13.532 -21.043 1.00 66.38 130 SER A N 1
ATOM 1027 C CA . SER A 1 130 ? 13.746 -13.342 -22.314 1.00 66.38 130 SER A CA 1
ATOM 1028 C C . SER A 1 130 ? 15.264 -13.594 -22.177 1.00 66.38 130 SER A C 1
ATOM 1030 O O . SER A 1 130 ? 15.902 -13.241 -21.189 1.00 66.38 130 SER A O 1
ATOM 1032 N N . ASN A 1 131 ? 15.906 -14.214 -23.170 1.00 49.94 131 ASN A N 1
ATOM 1033 C CA . ASN A 1 131 ? 17.350 -14.506 -23.085 1.00 49.94 131 ASN A CA 1
ATOM 1034 C C . ASN A 1 131 ? 18.208 -13.234 -22.921 1.00 49.94 131 ASN A C 1
ATOM 1036 O O . ASN A 1 131 ? 19.319 -13.289 -22.407 1.00 49.94 131 ASN A O 1
ATOM 1040 N N . ALA A 1 132 ? 17.679 -12.071 -23.316 1.00 51.06 132 ALA A N 1
ATOM 1041 C CA . ALA A 1 132 ? 18.315 -10.781 -23.088 1.00 51.06 132 ALA A CA 1
ATOM 1042 C C . ALA A 1 132 ? 18.278 -10.347 -21.609 1.00 51.06 132 ALA A C 1
ATOM 1044 O O . ALA A 1 132 ? 19.123 -9.549 -21.208 1.00 51.06 132 ALA A O 1
ATOM 1045 N N . SER A 1 133 ? 17.320 -10.825 -20.813 1.00 52.62 133 SER A N 1
ATOM 1046 C CA . SER A 1 133 ? 17.144 -10.479 -19.401 1.00 52.62 133 SER A CA 1
ATOM 1047 C C . SER A 1 133 ? 17.875 -11.421 -18.441 1.00 52.62 133 SER A C 1
ATOM 1049 O O . SER A 1 133 ? 18.409 -10.967 -17.434 1.00 52.62 133 SER A O 1
ATOM 1051 N N . MET A 1 134 ? 17.952 -12.716 -18.744 1.00 49.62 134 MET A N 1
ATOM 1052 C CA . MET A 1 134 ? 18.410 -13.741 -17.789 1.00 49.62 134 MET A CA 1
ATOM 1053 C C . MET A 1 134 ? 19.879 -13.589 -17.339 1.00 49.62 134 MET A C 1
ATOM 1055 O O . MET A 1 134 ? 20.160 -13.684 -16.143 1.00 49.62 134 MET A O 1
ATOM 1059 N N . ASP A 1 135 ? 20.809 -13.268 -18.245 1.00 54.88 135 ASP A N 1
ATOM 1060 C CA . ASP A 1 135 ? 22.241 -13.177 -17.897 1.00 54.88 135 ASP A CA 1
ATOM 1061 C C . ASP A 1 135 ? 22.627 -11.856 -17.203 1.00 54.88 135 ASP A C 1
ATOM 1063 O O . ASP A 1 135 ? 23.602 -11.808 -16.456 1.00 54.88 135 ASP A O 1
ATOM 1067 N N . GLN A 1 136 ? 21.860 -10.778 -17.414 1.00 52.94 136 GLN A N 1
ATOM 1068 C CA . GLN A 1 136 ? 22.146 -9.444 -16.857 1.00 52.94 136 GLN A CA 1
ATOM 1069 C C . GLN A 1 136 ? 21.279 -9.091 -15.640 1.00 52.94 136 GLN A C 1
ATOM 1071 O O . GLN A 1 136 ? 21.696 -8.279 -14.815 1.00 52.94 136 GLN A O 1
ATOM 1076 N N . PHE A 1 137 ? 20.085 -9.679 -15.508 1.00 57.47 137 PHE A N 1
ATOM 1077 C CA . PHE A 1 137 ? 19.125 -9.330 -14.453 1.00 57.47 137 PHE A CA 1
ATOM 1078 C C . PHE A 1 137 ? 19.019 -10.361 -13.333 1.00 57.47 137 PHE A C 1
ATOM 1080 O O . PHE A 1 137 ? 18.543 -10.012 -12.253 1.00 57.47 137 PHE A O 1
ATOM 1087 N N . SER A 1 138 ? 19.502 -11.594 -13.535 1.00 57.69 138 SER A N 1
ATOM 1088 C CA . SER A 1 138 ? 19.460 -12.627 -12.493 1.00 57.69 138 SER A CA 1
ATOM 1089 C C . SER A 1 138 ? 20.126 -12.254 -11.158 1.00 57.69 138 SER A C 1
ATOM 1091 O O . SER A 1 138 ? 19.628 -12.749 -10.146 1.00 57.69 138 SER A O 1
ATOM 1093 N N . PRO A 1 139 ? 21.161 -11.386 -11.066 1.00 65.44 139 PRO A N 1
ATOM 1094 C CA . PRO A 1 139 ? 21.714 -11.007 -9.768 1.00 65.44 139 PRO A CA 1
ATOM 1095 C C . PRO A 1 139 ? 20.977 -9.840 -9.093 1.00 65.44 139 PRO A C 1
ATOM 1097 O O . PRO A 1 139 ? 21.244 -9.576 -7.924 1.00 65.44 139 PRO A O 1
ATOM 1100 N N . SER A 1 140 ? 20.068 -9.134 -9.780 1.00 72.50 140 SER A N 1
ATOM 1101 C CA . SER A 1 140 ? 19.356 -7.994 -9.189 1.00 72.50 140 SER A CA 1
ATOM 1102 C C . SER A 1 140 ? 18.242 -8.475 -8.247 1.00 72.50 140 SER A C 1
ATOM 1104 O O . SER A 1 140 ? 17.310 -9.142 -8.713 1.00 72.50 140 SER A O 1
ATOM 1106 N N . PRO A 1 141 ? 18.267 -8.105 -6.948 1.00 73.12 141 PRO A N 1
ATOM 1107 C CA . PRO A 1 141 ? 17.198 -8.458 -6.017 1.00 73.12 141 PRO A CA 1
ATOM 1108 C C . PRO A 1 141 ? 15.827 -7.976 -6.505 1.00 73.12 141 PRO A C 1
ATOM 1110 O O . PRO A 1 141 ? 14.857 -8.722 -6.435 1.00 73.12 141 PRO A O 1
ATOM 1113 N N . LEU A 1 142 ? 15.754 -6.777 -7.095 1.00 73.50 142 LEU A N 1
ATOM 1114 C CA . LEU A 1 142 ? 14.510 -6.185 -7.603 1.00 73.50 142 LEU A CA 1
ATOM 1115 C C . LEU A 1 142 ? 13.852 -7.020 -8.702 1.00 73.50 142 LEU A C 1
ATOM 1117 O O . LEU A 1 142 ? 12.642 -7.245 -8.671 1.00 73.50 142 LEU A O 1
ATOM 1121 N N . PHE A 1 143 ? 14.642 -7.519 -9.656 1.00 75.19 143 PHE A N 1
ATOM 1122 C CA . PHE A 1 143 ? 14.128 -8.398 -10.708 1.00 75.19 143 PHE A CA 1
ATOM 1123 C C . PHE A 1 143 ? 13.637 -9.727 -10.144 1.00 75.19 143 PHE A C 1
ATOM 1125 O O . PHE A 1 143 ? 12.598 -10.230 -10.568 1.00 75.19 143 PHE A O 1
ATOM 1132 N N . GLN A 1 144 ? 14.348 -10.275 -9.158 1.00 75.12 144 GLN A N 1
ATOM 1133 C CA . GLN A 1 144 ? 13.902 -11.464 -8.441 1.00 75.12 144 GLN A CA 1
ATOM 1134 C C . GLN A 1 144 ? 12.578 -11.207 -7.707 1.00 75.12 144 GLN A C 1
ATOM 1136 O O . GLN A 1 144 ? 11.659 -12.015 -7.820 1.00 75.12 144 GLN A O 1
ATOM 1141 N N . GLY A 1 145 ? 12.433 -10.051 -7.056 1.00 75.44 145 GLY A N 1
ATOM 1142 C CA . GLY A 1 145 ? 11.187 -9.603 -6.437 1.00 75.44 145 GLY A CA 1
ATOM 1143 C C . GLY A 1 145 ? 10.014 -9.556 -7.408 1.00 75.44 145 GLY A C 1
ATOM 1144 O O . GLY A 1 145 ? 8.966 -10.141 -7.135 1.00 75.44 145 GLY A O 1
ATOM 1145 N N . TYR A 1 146 ? 10.192 -8.912 -8.567 1.00 77.62 146 TYR A N 1
ATOM 1146 C CA . TYR A 1 146 ? 9.141 -8.843 -9.588 1.00 77.62 146 TYR A CA 1
ATOM 1147 C C . TYR A 1 146 ? 8.831 -10.216 -10.180 1.00 77.62 146 TYR A C 1
ATOM 1149 O O . TYR A 1 146 ? 7.663 -10.521 -10.412 1.00 77.62 146 TYR A O 1
ATOM 1157 N N . GLY A 1 147 ? 9.841 -11.073 -10.341 1.00 77.19 147 GLY A N 1
ATOM 1158 C CA . GLY A 1 147 ? 9.650 -12.478 -10.694 1.00 77.19 147 GLY A CA 1
ATOM 1159 C C . GLY A 1 147 ? 8.745 -13.205 -9.696 1.00 77.19 147 GLY A C 1
ATOM 1160 O O . GLY A 1 147 ? 7.809 -13.886 -10.109 1.00 77.19 147 GLY A O 1
ATOM 1161 N N . GLY A 1 148 ? 8.960 -12.995 -8.393 1.00 75.38 148 GLY A N 1
ATOM 1162 C CA . GLY A 1 148 ? 8.094 -13.512 -7.330 1.00 75.38 148 GLY A CA 1
ATOM 1163 C C . GLY A 1 148 ? 6.653 -12.999 -7.426 1.00 75.38 148 GLY A C 1
ATOM 1164 O O . GLY A 1 148 ? 5.716 -13.794 -7.341 1.00 75.38 148 GLY A O 1
ATOM 1165 N N . VAL A 1 149 ? 6.461 -11.694 -7.664 1.00 80.62 149 VAL A N 1
ATOM 1166 C CA . VAL A 1 149 ? 5.125 -11.083 -7.836 1.00 80.62 149 VAL A CA 1
ATOM 1167 C C . VAL A 1 149 ? 4.389 -11.676 -9.032 1.00 80.62 149 VAL A C 1
ATOM 1169 O O . VAL A 1 149 ? 3.257 -12.133 -8.888 1.00 80.62 149 VAL A O 1
ATOM 1172 N N . ILE A 1 150 ? 5.031 -11.705 -10.200 1.00 79.31 150 ILE A N 1
ATOM 1173 C CA . ILE A 1 150 ? 4.446 -12.241 -11.433 1.00 79.31 150 ILE A CA 1
ATOM 1174 C C . ILE A 1 150 ? 4.068 -13.701 -11.248 1.00 79.31 150 ILE A C 1
ATOM 1176 O O . ILE A 1 150 ? 2.954 -14.105 -11.569 1.00 79.31 150 ILE A O 1
ATOM 1180 N N . ALA A 1 151 ? 4.971 -14.497 -10.685 1.00 74.81 151 ALA A N 1
ATOM 1181 C CA . ALA A 1 151 ? 4.720 -15.911 -10.503 1.00 74.81 151 ALA A CA 1
ATOM 1182 C C . ALA A 1 151 ? 3.613 -16.168 -9.452 1.00 74.81 151 ALA A C 1
ATOM 1184 O O . ALA A 1 151 ? 2.817 -17.091 -9.630 1.00 74.81 151 ALA A O 1
ATOM 1185 N N . TYR A 1 152 ? 3.463 -15.312 -8.429 1.00 76.31 152 TYR A N 1
ATOM 1186 C CA . TYR A 1 152 ? 2.285 -15.321 -7.548 1.00 76.31 152 TYR A CA 1
ATOM 1187 C C . TYR A 1 152 ? 0.988 -14.957 -8.291 1.00 76.31 152 TYR A C 1
ATOM 1189 O O . TYR A 1 152 ? -0.042 -15.603 -8.084 1.00 76.31 152 TYR A O 1
ATOM 1197 N N . MET A 1 153 ? 1.007 -13.935 -9.149 1.00 80.38 153 MET A N 1
ATOM 1198 C CA . MET A 1 153 ? -0.172 -13.512 -9.911 1.00 80.38 153 MET A CA 1
ATOM 1199 C C . MET A 1 153 ? -0.632 -14.593 -10.893 1.00 80.38 153 MET A C 1
ATOM 1201 O O . MET A 1 153 ? -1.804 -14.965 -10.862 1.00 80.38 153 MET A O 1
ATOM 1205 N N . LEU A 1 154 ? 0.291 -15.189 -11.655 1.00 76.56 154 LEU A N 1
ATOM 1206 C CA . LEU A 1 154 ? -0.000 -16.336 -12.524 1.00 76.56 154 LEU A CA 1
ATOM 1207 C C . LEU A 1 154 ? -0.571 -17.512 -11.724 1.00 76.56 154 LEU A C 1
ATOM 1209 O O . LEU A 1 154 ? -1.552 -18.135 -12.128 1.00 76.56 154 LEU A O 1
ATOM 1213 N N . TRP A 1 155 ? -0.005 -17.787 -10.543 1.00 74.19 155 TRP A N 1
ATOM 1214 C CA . TRP A 1 155 ? -0.523 -18.819 -9.646 1.00 74.19 155 TRP A CA 1
ATOM 1215 C C . TRP A 1 155 ? -1.960 -18.536 -9.183 1.00 74.19 155 TRP A C 1
ATOM 1217 O O . TRP A 1 155 ? -2.771 -19.464 -9.081 1.00 74.19 155 TRP A O 1
ATOM 1227 N N . LYS A 1 156 ? -2.293 -17.267 -8.915 1.00 76.38 156 LYS A N 1
ATOM 1228 C CA . LYS A 1 156 ? -3.641 -16.837 -8.529 1.00 76.38 156 LYS A CA 1
ATOM 1229 C C . LYS A 1 156 ? -4.642 -16.978 -9.682 1.00 76.38 156 LYS A C 1
ATOM 1231 O O . LYS A 1 156 ? -5.750 -17.442 -9.420 1.00 76.38 156 LYS A O 1
ATOM 1236 N N . GLU A 1 157 ? -4.270 -16.573 -10.895 1.00 74.75 157 GLU A N 1
ATOM 1237 C CA . GLU A 1 157 ? -5.143 -16.530 -12.078 1.00 74.75 157 GLU A CA 1
ATOM 1238 C C . GLU A 1 157 ? -5.430 -17.910 -12.669 1.00 74.75 157 GLU A C 1
ATOM 1240 O O . GLU A 1 157 ? -6.581 -18.242 -12.941 1.00 74.75 157 GLU A O 1
ATOM 1245 N N . GLU A 1 158 ? -4.407 -18.745 -12.839 1.00 65.62 158 GLU A N 1
ATOM 1246 C CA . GLU A 1 158 ? -4.551 -19.994 -13.594 1.00 65.62 158 GLU A CA 1
ATOM 1247 C C . GLU A 1 158 ? -5.027 -21.175 -12.741 1.00 65.62 158 GLU A C 1
ATOM 1249 O O . GLU A 1 158 ? -5.138 -22.297 -13.236 1.00 65.62 158 GLU A O 1
ATOM 1254 N N . GLY A 1 159 ? -5.288 -20.965 -11.445 1.00 55.97 159 GLY A N 1
ATOM 1255 C CA . GLY A 1 159 ? -5.585 -22.066 -10.532 1.00 55.97 159 GLY A CA 1
ATOM 1256 C C . GLY A 1 159 ? -4.522 -23.163 -10.641 1.00 55.97 159 GLY A C 1
ATOM 1257 O O . GLY A 1 159 ? -4.872 -24.343 -10.677 1.00 55.97 159 GLY A O 1
ATOM 1258 N N . PHE A 1 160 ? -3.241 -22.767 -10.728 1.00 45.59 160 PHE A N 1
ATOM 1259 C CA . PHE A 1 160 ? -2.048 -23.597 -10.978 1.00 45.59 160 PHE A CA 1
ATOM 1260 C C . PHE A 1 160 ? -1.732 -24.543 -9.793 1.00 45.59 160 PHE A C 1
ATOM 1262 O O . PHE A 1 160 ? -0.601 -24.715 -9.346 1.00 45.59 160 PHE A O 1
ATOM 1269 N N . ILE A 1 161 ? -2.773 -25.154 -9.234 1.00 47.84 161 ILE A N 1
ATOM 1270 C CA . ILE A 1 161 ? -2.793 -26.179 -8.203 1.00 47.84 161 ILE A CA 1
ATOM 1271 C C . ILE A 1 161 ? -3.719 -27.282 -8.710 1.00 47.84 161 ILE A C 1
ATOM 1273 O O . ILE A 1 161 ? -4.825 -27.478 -8.215 1.00 47.84 161 ILE A O 1
ATOM 1277 N N . LYS A 1 162 ? -3.256 -28.051 -9.697 1.00 44.16 162 LYS A N 1
ATOM 1278 C CA . LYS A 1 162 ? -3.713 -29.444 -9.810 1.00 44.16 162 LYS A CA 1
ATOM 1279 C C . LYS A 1 162 ? -2.618 -30.495 -9.934 1.00 44.16 162 LYS A C 1
ATOM 1281 O O . LYS A 1 162 ? -2.972 -31.665 -9.941 1.00 44.16 162 LYS A O 1
ATOM 1286 N N . LYS A 1 163 ? -1.322 -30.150 -9.923 1.00 39.56 163 LYS A N 1
ATOM 1287 C CA . LYS A 1 163 ? -0.210 -31.110 -9.725 1.00 39.56 163 LYS A CA 1
ATOM 1288 C C . LYS A 1 163 ? 1.130 -30.363 -9.599 1.00 39.56 163 LYS A C 1
ATOM 1290 O O . LYS A 1 163 ? 1.651 -29.905 -10.605 1.00 39.56 163 LYS A O 1
ATOM 1295 N N . GLY A 1 164 ? 1.689 -30.244 -8.387 1.00 45.12 164 GLY A N 1
ATOM 1296 C CA . GLY A 1 164 ? 3.089 -29.799 -8.190 1.00 45.12 164 GLY A CA 1
ATOM 1297 C C . GLY A 1 164 ? 3.378 -28.768 -7.083 1.00 45.12 164 GLY A C 1
ATOM 1298 O O . GLY A 1 164 ? 4.509 -28.302 -6.976 1.00 45.12 164 GLY A O 1
ATOM 1299 N N . SER A 1 165 ? 2.399 -28.422 -6.244 1.00 48.62 165 SER A N 1
ATOM 1300 C CA . SER A 1 165 ? 2.351 -27.201 -5.413 1.00 48.62 165 SER A CA 1
ATOM 1301 C C . SER A 1 165 ? 3.315 -27.082 -4.217 1.00 48.62 165 SER A C 1
ATOM 1303 O O . SER A 1 165 ? 3.186 -26.139 -3.449 1.00 48.62 165 SER A O 1
ATOM 1305 N N . GLY A 1 166 ? 4.276 -27.988 -4.026 1.00 49.97 166 GLY A N 1
ATOM 1306 C CA . GLY A 1 166 ? 5.297 -27.833 -2.974 1.00 49.97 166 GLY A CA 1
ATOM 1307 C C . GLY A 1 166 ? 6.511 -27.041 -3.464 1.00 49.97 166 GLY A C 1
ATOM 1308 O O . GLY A 1 166 ? 6.809 -25.953 -2.986 1.00 49.97 166 GLY A O 1
ATOM 1309 N N . LYS A 1 167 ? 7.170 -27.557 -4.508 1.00 52.34 167 LYS A N 1
ATOM 1310 C CA . LYS A 1 167 ? 8.444 -27.017 -5.013 1.00 52.34 167 LYS A CA 1
ATOM 1311 C C . LYS A 1 167 ? 8.313 -25.659 -5.705 1.00 52.34 167 LYS A C 1
ATOM 1313 O O . LYS A 1 167 ? 9.238 -24.859 -5.630 1.00 52.34 167 LYS A O 1
ATOM 1318 N N . LEU A 1 168 ? 7.183 -25.398 -6.368 1.00 52.16 168 LEU A N 1
ATOM 1319 C CA . LEU A 1 168 ? 6.927 -24.100 -7.000 1.00 52.16 168 LEU A CA 1
ATOM 1320 C C . LEU A 1 168 ? 6.688 -23.016 -5.936 1.00 52.16 168 LEU A C 1
ATOM 1322 O O . LEU A 1 168 ? 7.238 -21.928 -6.043 1.00 52.16 168 LEU A O 1
ATOM 1326 N N . CYS A 1 169 ? 5.940 -23.338 -4.876 1.00 56.19 169 CYS A N 1
ATOM 1327 C CA . CYS A 1 169 ? 5.642 -22.418 -3.777 1.00 56.19 169 CYS A CA 1
ATOM 1328 C C . CYS A 1 169 ? 6.885 -22.083 -2.943 1.00 56.19 169 CYS A C 1
ATOM 1330 O O . CYS A 1 169 ? 7.101 -20.920 -2.622 1.00 56.19 169 CYS A O 1
ATOM 1332 N N . ASP A 1 170 ? 7.750 -23.059 -2.660 1.00 59.62 170 ASP A N 1
ATOM 1333 C CA . ASP A 1 170 ? 9.032 -22.779 -2.000 1.00 59.62 170 ASP A CA 1
ATOM 1334 C C . ASP A 1 170 ? 9.990 -21.994 -2.921 1.00 59.62 170 ASP A C 1
ATOM 1336 O O . ASP A 1 170 ? 10.759 -21.155 -2.455 1.00 59.62 170 ASP A O 1
ATOM 1340 N N . GLY A 1 171 ? 9.899 -22.198 -4.242 1.00 62.25 171 GLY A N 1
ATOM 1341 C CA . GLY A 1 171 ? 10.592 -21.379 -5.240 1.00 62.25 171 GLY A CA 1
ATOM 1342 C C . GLY A 1 171 ? 10.116 -19.922 -5.259 1.00 62.25 171 GLY A C 1
ATOM 1343 O O . GLY A 1 171 ? 10.948 -19.022 -5.302 1.00 62.25 171 GLY A O 1
ATOM 1344 N N . LEU A 1 172 ? 8.802 -19.683 -5.160 1.00 64.69 172 LEU A N 1
ATOM 1345 C CA . LEU A 1 172 ? 8.197 -18.347 -5.050 1.00 64.69 172 LEU A CA 1
ATOM 1346 C C . LEU A 1 172 ? 8.681 -17.604 -3.805 1.00 64.69 172 LEU A C 1
ATOM 1348 O O . LEU A 1 172 ? 9.101 -16.452 -3.891 1.00 64.69 172 LEU A O 1
ATOM 1352 N N . LEU A 1 173 ? 8.653 -18.273 -2.652 1.00 65.94 173 LEU A N 1
ATOM 1353 C CA . LEU A 1 173 ? 9.095 -17.677 -1.392 1.00 65.94 173 LEU A CA 1
ATOM 1354 C C . LEU A 1 173 ? 10.586 -17.349 -1.414 1.00 65.94 173 LEU A C 1
ATOM 1356 O O . LEU A 1 173 ? 10.975 -16.308 -0.901 1.00 65.94 173 LEU A O 1
ATOM 1360 N N . LYS A 1 174 ? 11.403 -18.150 -2.108 1.00 70.75 174 LYS A N 1
ATOM 1361 C CA . LYS A 1 174 ? 12.825 -17.848 -2.300 1.00 70.75 174 LYS A CA 1
ATOM 1362 C C . LYS A 1 174 ? 13.047 -16.503 -3.005 1.00 70.75 174 LYS A C 1
ATOM 1364 O O . LYS A 1 174 ? 13.961 -15.780 -2.622 1.00 70.75 174 LYS A O 1
ATOM 1369 N N . TYR A 1 175 ? 12.221 -16.143 -3.991 1.00 70.12 175 TYR A N 1
ATOM 1370 C CA . TYR A 1 175 ? 12.309 -14.832 -4.653 1.00 70.12 175 TYR A CA 1
ATOM 1371 C C . TYR A 1 175 ? 11.996 -13.679 -3.690 1.00 70.12 175 TYR A C 1
ATOM 1373 O O . TYR A 1 175 ? 12.696 -12.665 -3.678 1.00 70.12 175 TYR A O 1
ATOM 1381 N N . PHE A 1 176 ? 10.985 -13.852 -2.840 1.00 70.94 176 PHE A N 1
ATOM 1382 C CA . PHE A 1 176 ? 10.628 -12.855 -1.835 1.00 70.94 176 PHE A CA 1
ATOM 1383 C C . PHE A 1 176 ? 11.636 -12.776 -0.677 1.00 70.94 176 PHE A C 1
ATOM 1385 O O . PHE A 1 176 ? 11.933 -11.682 -0.202 1.00 70.94 176 PHE A O 1
ATOM 1392 N N . ASP A 1 177 ? 12.229 -13.896 -0.265 1.00 71.81 177 ASP A N 1
ATOM 1393 C CA . ASP A 1 177 ? 13.261 -13.944 0.776 1.00 71.81 177 ASP A CA 1
ATOM 1394 C C . ASP A 1 177 ? 14.563 -13.266 0.340 1.00 71.81 177 ASP A C 1
ATOM 1396 O O . ASP A 1 177 ? 15.215 -12.589 1.143 1.00 71.81 177 ASP A O 1
ATOM 1400 N N . VAL A 1 178 ? 14.933 -13.375 -0.942 1.00 71.88 178 VAL A N 1
ATOM 1401 C CA . VAL A 1 178 ? 16.069 -12.611 -1.475 1.00 71.88 178 VAL A CA 1
ATOM 1402 C C . VAL A 1 178 ? 15.769 -11.111 -1.433 1.00 71.88 178 VAL A C 1
ATOM 1404 O O . VAL A 1 178 ? 16.628 -10.331 -1.031 1.00 71.88 178 VAL A O 1
ATOM 1407 N N . MET A 1 179 ? 14.545 -10.686 -1.747 1.00 69.25 179 MET A N 1
ATOM 1408 C CA . MET A 1 179 ? 14.159 -9.279 -1.591 1.00 69.25 179 MET A CA 1
ATOM 1409 C C . MET A 1 179 ? 14.168 -8.818 -0.135 1.00 69.25 179 MET A C 1
ATOM 1411 O O . MET A 1 179 ? 14.699 -7.748 0.158 1.00 69.25 179 MET A O 1
ATOM 1415 N N . ARG A 1 180 ? 13.660 -9.643 0.788 1.00 70.19 180 ARG A N 1
ATOM 1416 C CA . ARG A 1 180 ? 13.687 -9.351 2.225 1.00 70.19 180 ARG A CA 1
ATOM 1417 C C . ARG A 1 180 ? 15.117 -9.148 2.721 1.00 70.19 180 ARG A C 1
ATOM 1419 O O . ARG A 1 180 ? 15.409 -8.179 3.403 1.00 70.19 180 ARG A O 1
ATOM 1426 N N . THR A 1 181 ? 16.035 -10.038 2.360 1.00 71.38 181 THR A N 1
ATOM 1427 C CA . THR A 1 181 ? 17.438 -9.946 2.809 1.00 71.38 181 THR A CA 1
ATOM 1428 C C . THR A 1 181 ? 18.196 -8.757 2.212 1.00 71.38 181 THR A C 1
ATOM 1430 O O . THR A 1 181 ? 19.178 -8.312 2.800 1.00 71.38 181 THR A O 1
ATOM 1433 N N . ASN A 1 182 ? 17.720 -8.195 1.097 1.00 65.25 182 ASN A N 1
ATOM 1434 C CA . ASN A 1 182 ? 18.319 -7.039 0.423 1.00 65.25 182 ASN A CA 1
ATOM 1435 C C . ASN A 1 182 ? 17.515 -5.737 0.608 1.00 65.25 182 ASN A C 1
ATOM 1437 O O . ASN A 1 182 ? 17.726 -4.774 -0.130 1.00 65.25 182 ASN A O 1
ATOM 1441 N N . LEU A 1 183 ? 16.639 -5.688 1.619 1.00 60.69 183 LEU A N 1
ATOM 1442 C CA . LEU A 1 183 ? 15.793 -4.545 1.996 1.00 60.69 183 LEU A CA 1
ATOM 1443 C C . LEU A 1 183 ? 16.532 -3.194 1.970 1.00 60.69 183 LEU A C 1
ATOM 1445 O O . LEU A 1 183 ? 16.058 -2.232 1.370 1.00 60.69 183 LEU A O 1
ATOM 1449 N N . ASN A 1 184 ? 17.736 -3.156 2.547 1.00 54.59 184 ASN A N 1
ATOM 1450 C CA . ASN A 1 184 ? 18.548 -1.940 2.663 1.00 54.59 184 ASN A CA 1
ATOM 1451 C C . ASN A 1 184 ? 19.187 -1.489 1.335 1.00 54.59 184 ASN A C 1
ATOM 1453 O O . ASN A 1 184 ? 19.574 -0.334 1.205 1.00 54.59 184 ASN A O 1
ATOM 1457 N N . ILE A 1 185 ? 19.325 -2.388 0.355 1.00 54.31 185 ILE A N 1
ATOM 1458 C CA . ILE A 1 185 ? 19.922 -2.089 -0.960 1.00 54.31 185 ILE A CA 1
ATOM 1459 C C . ILE A 1 185 ? 18.885 -1.428 -1.876 1.00 54.31 185 ILE A C 1
ATOM 1461 O O . ILE A 1 185 ? 19.220 -0.577 -2.695 1.00 54.31 185 ILE A O 1
ATOM 1465 N N . VAL A 1 186 ? 17.612 -1.789 -1.709 1.00 53.03 186 VAL A N 1
ATOM 1466 C CA . VAL A 1 186 ? 16.492 -1.268 -2.506 1.00 53.03 186 VAL A CA 1
ATOM 1467 C C . VAL A 1 186 ? 16.061 0.136 -2.058 1.00 53.03 186 VAL A C 1
ATOM 1469 O O . VAL A 1 186 ? 15.542 0.902 -2.865 1.00 53.03 186 VAL A O 1
ATOM 1472 N N . ASP A 1 187 ? 16.350 0.517 -0.810 1.00 50.19 187 ASP A N 1
ATOM 1473 C CA . ASP A 1 187 ? 16.054 1.850 -0.250 1.00 50.19 187 ASP A CA 1
ATOM 1474 C C . ASP A 1 187 ? 16.786 3.012 -0.956 1.00 50.19 187 ASP A C 1
ATOM 1476 O O . ASP A 1 187 ? 16.463 4.179 -0.746 1.00 50.19 187 ASP A O 1
ATOM 1480 N N . GLY A 1 188 ? 17.776 2.705 -1.802 1.00 49.12 188 GLY A N 1
ATOM 1481 C CA . GLY A 1 188 ? 18.675 3.679 -2.419 1.00 49.12 188 GLY A CA 1
ATOM 1482 C C . GLY A 1 188 ? 18.212 4.345 -3.720 1.00 49.12 188 GLY A C 1
ATOM 1483 O O . GLY A 1 188 ? 18.911 5.257 -4.161 1.00 49.12 188 GLY A O 1
ATOM 1484 N N . GLY A 1 189 ? 17.086 3.963 -4.347 1.00 48.91 189 GLY A N 1
ATOM 1485 C CA . GLY A 1 189 ? 16.584 4.796 -5.454 1.00 48.91 189 GLY A CA 1
ATOM 1486 C C . GLY A 1 189 ? 15.602 4.247 -6.488 1.00 48.91 189 GLY A C 1
ATOM 1487 O O . GLY A 1 189 ? 15.084 5.067 -7.240 1.00 48.91 189 GLY A O 1
ATOM 1488 N N . GLU A 1 190 ? 15.311 2.946 -6.588 1.00 49.72 190 GLU A N 1
ATOM 1489 C CA . GLU A 1 190 ? 14.515 2.440 -7.726 1.00 49.72 190 GLU A CA 1
ATOM 1490 C C . GLU A 1 190 ? 13.572 1.287 -7.321 1.00 49.72 190 GLU A C 1
ATOM 1492 O O . GLU A 1 190 ? 13.982 0.133 -7.245 1.00 49.72 190 GLU A O 1
ATOM 1497 N N . GLY A 1 191 ? 12.289 1.588 -7.065 1.00 51.91 191 GLY A N 1
ATOM 1498 C CA . GLY A 1 191 ? 11.215 0.589 -6.909 1.00 51.91 191 GLY A CA 1
ATOM 1499 C C . GLY A 1 191 ? 10.206 0.878 -5.787 1.00 51.91 191 GLY A C 1
ATOM 1500 O O . GLY A 1 191 ? 10.559 1.394 -4.731 1.00 51.91 191 GLY A O 1
ATOM 1501 N N . GLU A 1 192 ? 8.936 0.505 -5.989 1.00 64.62 192 GLU A N 1
ATOM 1502 C CA . GLU A 1 192 ? 7.898 0.593 -4.951 1.00 64.62 192 GLU A CA 1
ATOM 1503 C C . GLU A 1 192 ? 7.952 -0.631 -4.027 1.00 64.62 192 GLU A C 1
ATOM 1505 O O . GLU A 1 192 ? 7.352 -1.670 -4.289 1.00 64.62 192 GLU A O 1
ATOM 1510 N N . TYR A 1 193 ? 8.692 -0.540 -2.920 1.00 70.94 193 TYR A N 1
ATOM 1511 C CA . TYR A 1 193 ? 8.854 -1.682 -2.013 1.00 70.94 193 TYR A CA 1
ATOM 1512 C C . TYR A 1 193 ? 7.533 -2.151 -1.367 1.00 70.94 193 TYR A C 1
ATOM 1514 O O . TYR A 1 193 ? 7.315 -3.351 -1.178 1.00 70.94 193 TYR A O 1
ATOM 1522 N N . SER A 1 194 ? 6.625 -1.216 -1.072 1.00 73.12 194 SER A N 1
ATOM 1523 C CA . SER A 1 194 ? 5.283 -1.490 -0.537 1.00 73.12 194 SER A CA 1
ATOM 1524 C C . SER A 1 194 ? 4.475 -2.440 -1.430 1.00 73.12 194 SER A C 1
ATOM 1526 O O . SER A 1 194 ? 3.749 -3.311 -0.933 1.00 73.12 194 SER A O 1
ATOM 1528 N N . PHE A 1 195 ? 4.677 -2.344 -2.746 1.00 76.38 195 PHE A N 1
ATOM 1529 C CA . PHE A 1 195 ? 4.093 -3.233 -3.738 1.00 76.38 195 PHE A CA 1
ATOM 1530 C C . PHE A 1 195 ? 4.554 -4.680 -3.523 1.00 76.38 195 PHE A C 1
ATOM 1532 O O . PHE A 1 195 ? 3.724 -5.570 -3.337 1.00 76.38 195 PHE A O 1
ATOM 1539 N N . PHE A 1 196 ? 5.866 -4.926 -3.443 1.00 76.38 196 PHE A N 1
ATOM 1540 C CA . PHE A 1 196 ? 6.406 -6.270 -3.195 1.00 76.38 196 PHE A CA 1
ATOM 1541 C C . PHE A 1 196 ? 5.944 -6.850 -1.869 1.00 76.38 196 PHE A C 1
ATOM 1543 O O . PHE A 1 196 ? 5.525 -8.007 -1.814 1.00 76.38 196 PHE A O 1
ATOM 1550 N N . MET A 1 197 ? 6.000 -6.041 -0.810 1.00 81.12 197 MET A N 1
ATOM 1551 C CA . MET A 1 197 ? 5.626 -6.478 0.529 1.00 81.12 197 MET A CA 1
ATOM 1552 C C . MET A 1 197 ? 4.179 -6.975 0.571 1.00 81.12 197 MET A C 1
ATOM 1554 O O . MET A 1 197 ? 3.889 -8.023 1.148 1.00 81.12 197 MET A O 1
ATOM 1558 N N . THR A 1 198 ? 3.285 -6.283 -0.135 1.00 86.62 198 THR A N 1
ATOM 1559 C CA . THR A 1 198 ? 1.882 -6.683 -0.276 1.00 86.62 198 THR A CA 1
ATOM 1560 C C . THR A 1 198 ? 1.740 -8.080 -0.880 1.00 86.62 198 THR A C 1
ATOM 1562 O O . THR A 1 198 ? 0.999 -8.913 -0.355 1.00 86.62 198 THR A O 1
ATOM 1565 N N . TYR A 1 199 ? 2.452 -8.373 -1.970 1.00 83.69 199 TYR A N 1
ATOM 1566 C CA . TYR A 1 199 ? 2.382 -9.684 -2.622 1.00 83.69 199 TYR A CA 1
ATOM 1567 C C . TYR A 1 199 ? 3.087 -10.783 -1.832 1.00 83.69 199 TYR A C 1
ATOM 1569 O O . TYR A 1 199 ? 2.601 -11.917 -1.819 1.00 83.69 199 TYR A O 1
ATOM 1577 N N . TYR A 1 200 ? 4.175 -10.463 -1.129 1.00 83.81 200 TYR A N 1
ATOM 1578 C CA . TYR A 1 200 ? 4.848 -11.433 -0.274 1.00 83.81 200 TYR A CA 1
ATOM 1579 C C . TYR A 1 200 ? 3.928 -11.876 0.872 1.00 83.81 200 TYR A C 1
ATOM 1581 O O . TYR A 1 200 ? 3.662 -13.067 1.045 1.00 83.81 200 TYR A O 1
ATOM 1589 N N . VAL A 1 201 ? 3.338 -10.916 1.585 1.00 87.75 201 VAL A N 1
ATOM 1590 C CA . VAL A 1 201 ? 2.365 -11.179 2.652 1.00 87.75 201 VAL A CA 1
ATOM 1591 C C . VAL A 1 201 ? 1.185 -11.996 2.141 1.00 87.75 201 VAL A C 1
ATOM 1593 O O . VAL A 1 201 ? 0.849 -13.026 2.726 1.00 87.75 201 VAL A O 1
ATOM 1596 N N . LYS A 1 202 ? 0.587 -11.596 1.012 1.00 86.62 202 LYS A N 1
ATOM 1597 C CA . LYS A 1 202 ? -0.532 -12.336 0.412 1.00 86.62 202 LYS A CA 1
ATOM 1598 C C . LYS A 1 202 ? -0.143 -13.768 0.032 1.00 86.62 202 LYS A C 1
ATOM 1600 O O . LYS A 1 202 ? -0.952 -14.680 0.205 1.00 86.62 202 LYS A O 1
ATOM 1605 N N . SER A 1 203 ? 1.090 -1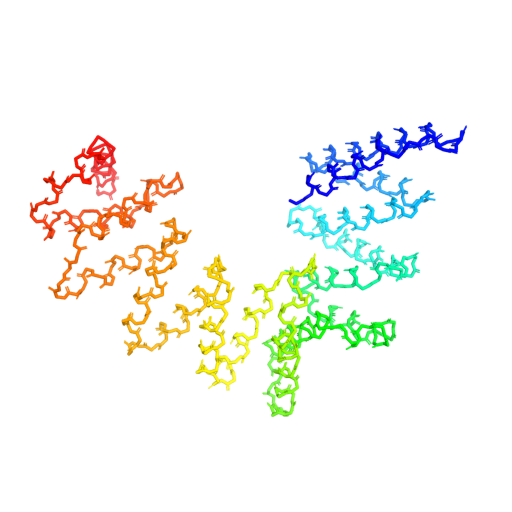3.983 -0.429 1.00 80.81 203 SER A N 1
ATOM 1606 C CA . SER A 1 203 ? 1.628 -15.321 -0.707 1.00 80.81 203 SER A CA 1
ATOM 1607 C C . SER A 1 203 ? 1.712 -16.166 0.563 1.00 80.81 203 SER A C 1
ATOM 1609 O O . SER A 1 203 ? 1.218 -17.292 0.576 1.00 80.81 203 SER A O 1
ATOM 1611 N N . LEU A 1 204 ? 2.280 -15.622 1.644 1.00 84.38 204 LEU A N 1
ATOM 1612 C CA . LEU A 1 204 ? 2.404 -16.317 2.929 1.00 84.38 204 LEU A CA 1
ATOM 1613 C C . LEU A 1 204 ? 1.037 -16.700 3.505 1.00 84.38 204 LEU A C 1
ATOM 1615 O O . LEU A 1 204 ? 0.829 -17.862 3.852 1.00 84.38 204 LEU A O 1
ATOM 1619 N N . VAL A 1 205 ? 0.086 -15.761 3.529 1.00 86.44 205 VAL A N 1
ATOM 1620 C CA . VAL A 1 205 ? -1.286 -16.005 4.007 1.00 86.44 205 VAL A CA 1
ATOM 1621 C C . VAL A 1 205 ? -1.957 -17.110 3.190 1.00 86.44 205 VAL A C 1
ATOM 1623 O O . VAL A 1 205 ? -2.511 -18.053 3.750 1.00 86.44 205 VAL A O 1
ATOM 1626 N N . ARG A 1 206 ? -1.853 -17.063 1.856 1.00 82.31 206 ARG A N 1
ATOM 1627 C CA . ARG A 1 206 ? -2.471 -18.067 0.974 1.00 82.31 206 ARG A CA 1
ATOM 1628 C C . ARG A 1 206 ? -1.839 -19.457 1.097 1.00 82.31 206 ARG A C 1
ATOM 1630 O O . ARG A 1 206 ? -2.501 -20.449 0.809 1.00 82.31 206 ARG A O 1
ATOM 1637 N N . LEU A 1 207 ? -0.584 -19.539 1.536 1.00 79.88 207 LEU A N 1
ATOM 1638 C CA . LEU A 1 207 ? 0.106 -20.793 1.856 1.00 79.88 207 LEU A CA 1
ATOM 1639 C C . LEU A 1 207 ? -0.164 -21.285 3.290 1.00 79.88 207 LEU A C 1
ATOM 1641 O O . LEU A 1 207 ? 0.459 -22.256 3.718 1.00 79.88 207 LEU A O 1
ATOM 1645 N N . GLY A 1 208 ? -1.055 -20.628 4.040 1.00 82.06 208 GLY A N 1
ATOM 1646 C CA . GLY A 1 208 ? -1.352 -20.960 5.436 1.00 82.06 208 GLY A CA 1
ATOM 1647 C C . GLY A 1 208 ? -0.235 -20.582 6.412 1.00 82.06 208 GLY A C 1
ATOM 1648 O O . GLY A 1 208 ? -0.234 -21.042 7.548 1.00 82.06 208 GLY A O 1
ATOM 1649 N N . ARG A 1 209 ? 0.730 -19.753 5.990 1.00 86.56 209 ARG A N 1
ATOM 1650 C CA . ARG A 1 209 ? 1.854 -19.270 6.808 1.00 86.56 209 ARG A CA 1
ATOM 1651 C C . ARG A 1 209 ? 1.542 -17.894 7.408 1.00 86.56 209 ARG A C 1
ATOM 1653 O O . ARG A 1 209 ? 2.364 -16.981 7.344 1.00 86.56 209 ARG A O 1
ATOM 1660 N N . THR A 1 210 ? 0.344 -17.734 7.968 1.00 90.56 210 THR A N 1
ATOM 1661 C CA . THR A 1 210 ? -0.157 -16.452 8.493 1.00 90.56 210 THR A CA 1
ATOM 1662 C C . THR A 1 210 ? 0.747 -15.880 9.585 1.00 90.56 210 THR A C 1
ATOM 1664 O O . THR A 1 210 ? 1.070 -14.697 9.539 1.00 90.56 210 THR A O 1
ATOM 1667 N N . ASP A 1 211 ? 1.262 -16.717 10.488 1.00 89.38 211 ASP A N 1
ATOM 1668 C CA . ASP A 1 211 ? 2.175 -16.278 11.555 1.00 89.38 211 ASP A CA 1
ATOM 1669 C C . ASP A 1 211 ? 3.468 -15.660 11.004 1.00 89.38 211 ASP A C 1
ATOM 1671 O O . ASP A 1 211 ? 3.963 -14.659 11.521 1.00 89.38 211 ASP A O 1
ATOM 1675 N N . GLN A 1 212 ? 3.994 -16.216 9.905 1.00 88.56 212 GLN A N 1
ATOM 1676 C CA . GLN A 1 212 ? 5.170 -15.663 9.227 1.00 88.56 212 GLN A CA 1
ATOM 1677 C C . GLN A 1 212 ? 4.846 -14.316 8.577 1.00 88.56 212 GLN A C 1
ATOM 1679 O O . GLN A 1 212 ? 5.662 -13.40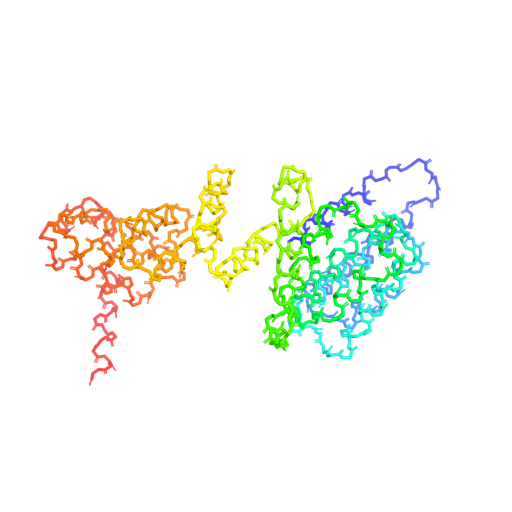1 8.643 1.00 88.56 212 GLN A O 1
ATOM 1684 N N . ALA A 1 213 ? 3.655 -14.176 7.987 1.00 90.19 213 ALA A N 1
ATOM 1685 C CA . ALA A 1 213 ? 3.201 -12.919 7.397 1.00 90.19 213 ALA A CA 1
ATOM 1686 C C . ALA A 1 213 ? 3.071 -11.813 8.455 1.00 90.19 213 ALA A C 1
ATOM 1688 O O . ALA A 1 213 ? 3.530 -10.693 8.237 1.00 90.19 213 ALA A O 1
ATOM 1689 N N . VAL A 1 214 ? 2.504 -12.143 9.620 1.00 92.06 214 VAL A N 1
ATOM 1690 C CA . VAL A 1 214 ? 2.386 -11.222 10.756 1.00 92.06 214 VAL A CA 1
ATOM 1691 C C . VAL A 1 214 ? 3.766 -10.839 11.288 1.00 92.06 214 VAL A C 1
ATOM 1693 O O . VAL A 1 214 ? 4.048 -9.654 11.438 1.00 92.06 214 VAL A O 1
ATOM 1696 N N . SER A 1 215 ? 4.654 -11.813 11.522 1.00 91.00 215 SER A N 1
ATOM 1697 C CA . SER A 1 215 ? 6.019 -11.539 11.994 1.00 91.00 215 SER A CA 1
ATOM 1698 C C . SER A 1 215 ? 6.793 -10.634 11.032 1.00 91.00 215 SER A C 1
ATOM 1700 O O . SER A 1 215 ? 7.490 -9.727 11.479 1.00 91.00 215 SER A O 1
ATOM 1702 N N . LEU A 1 216 ? 6.659 -10.865 9.723 1.00 88.44 216 LEU A N 1
ATOM 1703 C CA . LEU A 1 216 ? 7.289 -10.053 8.685 1.00 88.44 216 LEU A CA 1
ATOM 1704 C C . LEU A 1 216 ? 6.782 -8.607 8.709 1.00 88.44 216 LEU A C 1
ATOM 1706 O O . LEU A 1 216 ? 7.570 -7.670 8.619 1.00 88.44 216 LEU A O 1
ATOM 1710 N N . LEU A 1 217 ? 5.468 -8.421 8.827 1.00 91.00 217 LEU A N 1
ATOM 1711 C CA . LEU A 1 217 ? 4.862 -7.096 8.873 1.00 91.00 217 LEU A CA 1
ATOM 1712 C C . LEU A 1 217 ? 5.247 -6.316 10.136 1.00 91.00 217 LEU A C 1
ATOM 1714 O O . LEU A 1 217 ? 5.468 -5.114 10.049 1.00 91.00 217 LEU A O 1
ATOM 1718 N N . GLU A 1 218 ? 5.361 -6.975 11.289 1.00 90.94 218 GLU A N 1
ATOM 1719 C CA . GLU A 1 218 ? 5.805 -6.328 12.534 1.00 90.94 218 GLU A CA 1
ATOM 1720 C C . GLU A 1 218 ? 7.275 -5.894 12.458 1.00 90.94 218 GLU A C 1
ATOM 1722 O O . GLU A 1 218 ? 7.612 -4.770 12.827 1.00 90.94 218 GLU A O 1
ATOM 1727 N N . GLU A 1 219 ? 8.155 -6.738 11.911 1.00 88.00 219 GLU A N 1
ATOM 1728 C CA . GLU A 1 219 ? 9.552 -6.368 11.641 1.00 88.00 219 GLU A CA 1
ATOM 1729 C C . GLU A 1 219 ? 9.630 -5.164 10.687 1.00 88.00 219 GLU A C 1
ATOM 1731 O O . GLU A 1 219 ? 10.378 -4.204 10.902 1.00 88.00 219 GLU A O 1
ATOM 1736 N N . TYR A 1 220 ? 8.805 -5.183 9.642 1.00 85.19 220 TYR A N 1
ATOM 1737 C CA . TYR A 1 220 ? 8.772 -4.123 8.648 1.00 85.19 220 TYR A CA 1
ATOM 1738 C C . TYR A 1 220 ? 8.178 -2.816 9.199 1.00 85.19 220 TYR A C 1
ATOM 1740 O O . TYR A 1 220 ? 8.674 -1.733 8.899 1.00 85.19 220 TYR A O 1
ATOM 1748 N N . LYS A 1 221 ? 7.185 -2.897 10.088 1.00 89.00 221 LYS A N 1
ATOM 1749 C CA . LYS A 1 221 ? 6.640 -1.752 10.829 1.00 89.00 221 LYS A CA 1
ATOM 1750 C C . LYS A 1 221 ? 7.709 -1.075 11.691 1.00 89.00 221 LYS A C 1
ATOM 1752 O O . LYS A 1 221 ? 7.757 0.150 11.737 1.00 89.00 221 LYS A O 1
ATOM 1757 N N . LEU A 1 222 ? 8.579 -1.843 12.352 1.00 87.25 222 LEU A N 1
ATOM 1758 C CA . LEU A 1 222 ? 9.660 -1.291 13.181 1.00 87.25 222 LEU A CA 1
ATOM 1759 C C . LEU A 1 222 ? 10.724 -0.569 12.350 1.00 87.25 222 LEU A C 1
ATOM 1761 O O . LEU A 1 222 ? 11.233 0.473 12.758 1.00 87.25 222 LEU A O 1
ATOM 1765 N N . THR A 1 223 ? 11.061 -1.119 11.185 1.00 83.44 223 THR A N 1
ATOM 1766 C CA . THR A 1 223 ? 12.071 -0.534 10.292 1.00 83.44 223 THR A CA 1
ATOM 1767 C C . THR A 1 223 ? 11.521 0.629 9.469 1.00 83.44 223 THR A C 1
ATOM 1769 O O . THR A 1 223 ? 12.263 1.561 9.161 1.00 83.44 223 THR A O 1
ATOM 1772 N N . ARG A 1 224 ? 10.222 0.617 9.142 1.00 82.50 224 ARG A N 1
ATOM 1773 C CA . ARG A 1 224 ? 9.547 1.643 8.337 1.00 82.50 224 ARG A CA 1
ATOM 1774 C C . ARG A 1 224 ? 8.192 2.034 8.933 1.00 82.50 224 ARG A C 1
ATOM 1776 O O . ARG A 1 224 ? 7.141 1.740 8.357 1.00 82.50 224 ARG A O 1
ATOM 1783 N N . PRO A 1 225 ? 8.193 2.774 10.052 1.00 87.50 225 PRO A N 1
ATOM 1784 C CA . PRO A 1 225 ? 6.969 3.096 10.779 1.00 87.50 225 PRO A CA 1
ATOM 1785 C C . PRO A 1 225 ? 6.011 4.016 10.017 1.00 87.50 225 PRO A C 1
ATOM 1787 O O . PRO A 1 225 ? 4.855 4.099 10.404 1.00 87.50 225 PRO A O 1
ATOM 1790 N N . GLN A 1 226 ? 6.450 4.690 8.951 1.00 87.25 226 GLN A N 1
ATOM 1791 C CA . GLN A 1 226 ? 5.607 5.583 8.141 1.00 87.25 226 GLN A CA 1
ATOM 1792 C C . GLN A 1 226 ? 4.860 4.861 7.004 1.00 87.25 226 GLN A C 1
ATOM 1794 O O . GLN A 1 226 ? 4.003 5.459 6.357 1.00 87.25 226 GLN A O 1
ATOM 1799 N N . GLU A 1 227 ? 5.166 3.587 6.740 1.00 87.00 227 GLU A N 1
ATOM 1800 C CA . GLU A 1 227 ? 4.579 2.846 5.622 1.00 87.00 227 GLU A CA 1
ATOM 1801 C C . GLU A 1 227 ? 3.159 2.363 5.960 1.00 87.00 227 GLU A C 1
ATOM 1803 O O . GLU A 1 227 ? 2.966 1.319 6.587 1.00 87.00 227 GLU A O 1
ATOM 1808 N N . LEU A 1 228 ? 2.149 3.116 5.514 1.00 90.06 228 LEU A N 1
ATOM 1809 C CA . LEU A 1 228 ? 0.730 2.867 5.812 1.00 90.06 228 LEU A CA 1
ATOM 1810 C C . LEU A 1 228 ? 0.250 1.480 5.359 1.00 90.06 228 LEU A C 1
ATOM 1812 O O . LEU A 1 228 ? -0.587 0.858 6.018 1.00 90.06 228 LEU A O 1
ATOM 1816 N N . THR A 1 229 ? 0.794 0.975 4.247 1.00 89.19 229 THR A N 1
ATOM 1817 C CA . THR A 1 229 ? 0.444 -0.333 3.672 1.00 89.19 229 THR A CA 1
ATOM 1818 C C . THR A 1 229 ? 0.653 -1.467 4.677 1.00 89.19 229 THR A C 1
ATOM 1820 O O . THR A 1 229 ? -0.172 -2.375 4.771 1.00 89.19 229 THR A O 1
ATOM 1823 N N . THR A 1 230 ? 1.717 -1.384 5.478 1.00 91.06 230 THR A N 1
ATOM 1824 C CA . THR A 1 230 ? 2.066 -2.372 6.506 1.00 91.06 230 THR A CA 1
ATOM 1825 C C . THR A 1 230 ? 0.962 -2.513 7.548 1.00 91.06 230 THR A C 1
ATOM 1827 O O . THR A 1 230 ? 0.507 -3.619 7.834 1.00 91.06 230 THR A O 1
ATOM 1830 N N . TYR A 1 231 ? 0.481 -1.389 8.082 1.00 93.88 231 TYR A N 1
ATOM 1831 C CA . TYR A 1 231 ? -0.572 -1.376 9.097 1.00 93.88 231 TYR A CA 1
ATOM 1832 C C . TYR A 1 231 ? -1.895 -1.900 8.544 1.00 93.88 231 TYR A C 1
ATOM 1834 O O . TYR A 1 231 ? -2.567 -2.691 9.201 1.00 93.88 231 TYR A O 1
ATOM 1842 N N . ARG A 1 232 ? -2.250 -1.504 7.316 1.00 92.62 232 ARG A N 1
ATOM 1843 C CA . ARG A 1 232 ? -3.476 -1.965 6.649 1.00 92.62 232 ARG A CA 1
ATOM 1844 C C . ARG A 1 232 ? -3.471 -3.483 6.452 1.00 92.62 232 ARG A C 1
ATOM 1846 O O . ARG A 1 232 ? -4.461 -4.133 6.769 1.00 92.62 232 ARG A O 1
ATOM 1853 N N . LEU A 1 233 ? -2.347 -4.053 6.009 1.00 92.25 233 LEU A N 1
ATOM 1854 C CA . LEU A 1 233 ? -2.193 -5.505 5.864 1.00 92.25 233 LEU A CA 1
ATOM 1855 C C . LEU A 1 233 ? -2.219 -6.230 7.215 1.00 92.25 233 LEU A C 1
ATOM 1857 O O . LEU A 1 233 ? -2.829 -7.291 7.315 1.00 92.25 233 LEU A O 1
ATOM 1861 N N . LEU A 1 234 ? -1.605 -5.666 8.263 1.00 94.06 234 LEU A N 1
ATOM 1862 C CA . LEU A 1 234 ? -1.698 -6.224 9.618 1.00 94.06 234 LEU A CA 1
ATOM 1863 C C . LEU A 1 234 ? -3.151 -6.283 10.093 1.00 94.06 234 LEU A C 1
ATOM 1865 O O . LEU A 1 234 ? -3.586 -7.328 10.565 1.00 94.06 234 LEU A O 1
ATOM 1869 N N . ILE A 1 235 ? -3.909 -5.195 9.935 1.00 93.38 235 ILE A N 1
ATOM 1870 C CA . ILE A 1 235 ? -5.329 -5.150 10.308 1.00 93.38 235 ILE A CA 1
ATOM 1871 C C . ILE A 1 235 ? -6.122 -6.184 9.502 1.00 93.38 235 ILE A C 1
ATOM 1873 O O . ILE A 1 235 ? -6.871 -6.955 10.099 1.00 93.38 235 ILE A O 1
ATOM 1877 N N . GLU A 1 236 ? -5.934 -6.249 8.179 1.00 91.88 236 GLU A N 1
ATOM 1878 C CA . GLU A 1 236 ? -6.616 -7.213 7.301 1.00 91.88 236 GLU A CA 1
ATOM 1879 C C . GLU A 1 236 ? -6.395 -8.659 7.769 1.00 91.88 236 GLU A C 1
ATOM 1881 O O . GLU A 1 236 ? -7.350 -9.425 7.897 1.00 91.88 236 GLU A O 1
ATOM 1886 N N . ILE A 1 237 ? -5.148 -9.022 8.086 1.00 92.00 237 ILE A N 1
ATOM 1887 C CA . ILE A 1 237 ? -4.795 -10.375 8.525 1.00 92.00 237 ILE A CA 1
ATOM 1888 C C . ILE A 1 237 ? -5.349 -10.668 9.917 1.00 92.00 237 ILE A C 1
ATOM 1890 O O . ILE A 1 237 ? -5.974 -11.707 10.123 1.00 92.00 237 ILE A O 1
ATOM 1894 N N . LEU A 1 238 ? -5.140 -9.766 10.876 1.00 91.75 238 LEU A N 1
ATOM 1895 C CA . LEU A 1 238 ? -5.529 -9.992 12.267 1.00 91.75 238 LEU A CA 1
ATOM 1896 C C . LEU A 1 238 ? -7.053 -10.032 12.438 1.00 91.75 238 LEU A C 1
ATOM 1898 O O . LEU A 1 238 ? -7.539 -10.801 13.259 1.00 91.75 238 LEU A O 1
ATOM 1902 N N . THR A 1 239 ? -7.809 -9.281 11.627 1.00 89.31 239 THR A N 1
ATOM 1903 C CA . THR A 1 239 ? -9.287 -9.255 11.672 1.00 89.31 239 THR A CA 1
ATOM 1904 C C . THR A 1 239 ? -9.914 -10.617 11.348 1.00 89.31 239 THR A C 1
ATOM 1906 O O . THR A 1 239 ? -11.067 -10.859 11.697 1.00 89.31 239 THR A O 1
ATOM 1909 N N . SER A 1 240 ? -9.167 -11.533 10.720 1.00 83.56 240 SER A N 1
ATOM 1910 C CA . SER A 1 240 ? -9.645 -12.896 10.459 1.00 83.56 240 SER A CA 1
ATOM 1911 C C . SER A 1 240 ? -9.826 -13.751 11.723 1.00 83.56 240 SER A C 1
ATOM 1913 O O . SER A 1 240 ? -10.523 -14.764 11.665 1.00 83.56 240 SER A O 1
ATOM 1915 N N . ASP A 1 241 ? -9.259 -13.338 12.861 1.00 82.25 241 ASP A N 1
ATOM 1916 C CA . ASP A 1 241 ? -9.337 -14.047 14.138 1.00 82.25 241 ASP A CA 1
ATOM 1917 C C . ASP A 1 241 ? -9.682 -13.080 15.284 1.00 82.25 241 ASP A C 1
ATOM 1919 O O . ASP A 1 241 ? -8.901 -12.200 15.653 1.00 82.25 241 ASP A O 1
ATOM 1923 N N . SER A 1 242 ? -10.859 -13.284 15.884 1.00 74.56 242 SER A N 1
ATOM 1924 C CA . SER A 1 242 ? -11.397 -12.459 16.973 1.00 74.56 242 SER A CA 1
ATOM 1925 C C . SER A 1 242 ? -10.545 -12.456 18.245 1.00 74.56 242 SER A C 1
ATOM 1927 O O . SER A 1 242 ? -10.716 -11.574 19.085 1.00 74.56 242 SER A O 1
ATOM 1929 N N . SER A 1 243 ? -9.629 -13.415 18.416 1.00 83.88 243 SER A N 1
ATOM 1930 C CA . SER A 1 243 ? -8.697 -13.421 19.550 1.00 83.88 243 SER A CA 1
ATOM 1931 C C . SER A 1 243 ? -7.669 -12.281 19.490 1.00 83.88 243 SER A C 1
ATOM 1933 O O . SER A 1 243 ? -7.073 -11.940 20.509 1.00 83.88 243 SER A O 1
ATOM 1935 N N . ASN A 1 244 ? -7.507 -11.628 18.333 1.00 87.75 244 ASN A N 1
ATOM 1936 C CA . ASN A 1 244 ? -6.536 -10.554 18.124 1.00 87.75 244 ASN A CA 1
ATOM 1937 C C . ASN A 1 244 ? -7.077 -9.141 18.392 1.00 87.75 244 ASN A C 1
ATOM 1939 O O . ASN A 1 244 ? -6.398 -8.174 18.049 1.00 87.75 244 ASN A O 1
ATOM 1943 N N . ASN A 1 245 ? -8.267 -8.982 18.982 1.00 85.75 245 ASN A N 1
ATOM 1944 C CA . ASN A 1 245 ? -8.923 -7.674 19.127 1.00 85.75 245 ASN A CA 1
ATOM 1945 C C . ASN A 1 245 ? -8.028 -6.597 19.758 1.00 85.75 245 ASN A C 1
ATOM 1947 O O . ASN A 1 245 ? -7.916 -5.507 19.205 1.00 85.75 245 ASN A O 1
ATOM 1951 N N . GLU A 1 246 ? -7.326 -6.907 20.850 1.00 88.69 246 GLU A N 1
ATOM 1952 C CA . GLU A 1 246 ? -6.418 -5.953 21.505 1.00 88.69 246 GLU A CA 1
ATOM 1953 C C . GLU A 1 246 ? -5.273 -5.522 20.574 1.00 88.69 246 GLU A C 1
ATOM 1955 O O . GLU A 1 246 ? -4.960 -4.336 20.434 1.00 88.69 246 GLU A O 1
ATOM 1960 N N . ARG A 1 247 ? -4.695 -6.486 19.850 1.00 91.50 247 ARG A N 1
ATOM 1961 C CA . ARG A 1 247 ? -3.623 -6.233 18.885 1.00 91.50 247 ARG A CA 1
ATOM 1962 C C . ARG A 1 247 ? -4.118 -5.402 17.702 1.00 91.50 247 ARG A C 1
ATOM 1964 O O . ARG A 1 247 ? -3.429 -4.474 17.287 1.00 91.50 247 ARG A O 1
ATOM 1971 N N . ILE A 1 248 ? -5.313 -5.690 17.185 1.00 92.81 248 ILE A N 1
ATOM 1972 C CA . ILE A 1 248 ? -5.956 -4.906 16.121 1.00 92.81 248 ILE A CA 1
ATOM 1973 C C . ILE A 1 248 ? -6.178 -3.471 16.593 1.00 92.81 248 ILE A C 1
ATOM 1975 O O . ILE A 1 248 ? -5.835 -2.537 15.867 1.00 92.81 248 ILE A O 1
ATOM 1979 N N . THR A 1 249 ? -6.705 -3.286 17.806 1.00 92.31 249 THR A N 1
ATOM 1980 C CA . THR A 1 249 ? -6.907 -1.963 18.406 1.00 92.31 249 THR A CA 1
ATOM 1981 C C . THR A 1 249 ? -5.592 -1.195 18.464 1.00 92.31 249 THR A C 1
ATOM 1983 O O . THR A 1 249 ? -5.551 -0.042 18.038 1.00 92.31 249 THR A O 1
ATOM 1986 N N . GLN A 1 250 ? -4.494 -1.825 18.893 1.00 93.94 250 GLN A N 1
ATOM 1987 C CA . GLN A 1 250 ? -3.192 -1.160 18.922 1.00 93.94 250 GLN A CA 1
ATOM 1988 C C . GLN A 1 250 ? -2.685 -0.787 17.522 1.00 93.94 250 GLN A C 1
ATOM 1990 O O . GLN A 1 250 ? -2.265 0.348 17.306 1.00 93.94 250 GLN A O 1
ATOM 1995 N N . VAL A 1 251 ? -2.767 -1.694 16.544 1.00 94.19 251 VAL A N 1
ATOM 1996 C CA . VAL A 1 251 ? -2.343 -1.401 15.162 1.00 94.19 251 VAL A CA 1
ATOM 1997 C C . VAL A 1 251 ? -3.191 -0.277 14.550 1.00 94.19 251 VAL A C 1
ATOM 1999 O O . VAL A 1 251 ? -2.652 0.580 13.848 1.00 94.19 251 VAL A O 1
ATOM 2002 N N . ARG A 1 252 ? -4.497 -0.224 14.847 1.00 94.75 252 ARG A N 1
ATOM 2003 C CA . ARG A 1 252 ? -5.377 0.881 14.440 1.00 94.75 252 ARG A CA 1
ATOM 2004 C C . ARG A 1 252 ? -4.996 2.200 15.101 1.00 94.75 252 ARG A C 1
ATOM 2006 O O . ARG A 1 252 ? -4.978 3.210 14.406 1.00 94.75 252 ARG A O 1
ATOM 2013 N N . LYS A 1 253 ? -4.675 2.208 16.401 1.00 94.06 253 LYS A N 1
ATOM 2014 C CA . LYS A 1 253 ? -4.171 3.409 17.093 1.00 94.06 253 LYS A CA 1
ATOM 2015 C C . LYS A 1 253 ? -2.935 3.950 16.378 1.00 94.06 253 LYS A C 1
ATOM 2017 O O . LYS A 1 253 ? -2.909 5.128 16.032 1.00 94.06 253 LYS A O 1
ATOM 2022 N N . ASP A 1 254 ? -1.969 3.083 16.083 1.00 94.62 254 ASP A N 1
ATOM 2023 C CA . ASP A 1 254 ? -0.742 3.471 15.386 1.00 94.62 254 ASP A CA 1
ATOM 2024 C C . ASP A 1 254 ? -1.036 4.027 13.978 1.00 94.62 254 ASP A C 1
ATOM 2026 O O . ASP A 1 254 ? -0.509 5.072 13.601 1.00 94.62 254 ASP A O 1
ATOM 2030 N N . LEU A 1 255 ? -1.924 3.381 13.212 1.00 94.19 255 LEU A N 1
ATOM 2031 C CA . LEU A 1 255 ? -2.304 3.842 11.873 1.00 94.19 255 LEU A CA 1
ATOM 2032 C C . LEU A 1 255 ? -3.038 5.187 11.900 1.00 94.19 255 LEU A C 1
ATOM 2034 O O . LEU A 1 255 ? -2.744 6.053 11.086 1.00 94.19 255 LEU A O 1
ATOM 2038 N N . VAL A 1 256 ? -3.974 5.384 12.827 1.00 93.56 256 VAL A N 1
ATOM 2039 C CA . VAL A 1 256 ? -4.755 6.627 12.946 1.00 93.56 256 VAL A CA 1
ATOM 2040 C C . VAL A 1 256 ? -3.873 7.812 13.339 1.00 93.56 256 VAL A C 1
ATOM 2042 O O . VAL A 1 256 ? -4.155 8.937 12.935 1.00 93.56 256 VAL A O 1
ATOM 2045 N N . LEU A 1 257 ? -2.783 7.580 14.077 1.00 92.12 257 LEU A N 1
ATOM 2046 C CA . LEU A 1 257 ? -1.787 8.620 14.347 1.00 92.12 257 LEU A CA 1
ATOM 2047 C C . LEU A 1 257 ? -1.064 9.078 13.071 1.00 92.12 257 LEU A C 1
ATOM 2049 O O . LEU A 1 257 ? -0.726 10.255 12.955 1.00 92.12 257 LEU A O 1
ATOM 2053 N N . LEU A 1 258 ? -0.839 8.168 12.121 1.00 91.81 258 LEU A N 1
ATOM 2054 C CA . LEU A 1 258 ? -0.175 8.457 10.846 1.00 91.81 258 LEU A CA 1
ATOM 2055 C C . LEU A 1 258 ? -1.146 9.002 9.790 1.00 91.81 258 LEU A C 1
ATOM 2057 O O . LEU A 1 258 ? -0.793 9.891 9.019 1.00 91.81 258 LEU A O 1
ATOM 2061 N N . GLU A 1 259 ? -2.369 8.475 9.757 1.00 91.81 259 GLU A N 1
ATOM 2062 C CA . GLU A 1 259 ? -3.413 8.800 8.787 1.00 91.81 259 GLU A CA 1
ATOM 2063 C C . GLU A 1 259 ? -4.773 8.981 9.493 1.00 91.81 259 GLU A C 1
ATOM 2065 O O . GLU A 1 259 ? -5.638 8.099 9.445 1.00 91.81 259 GLU A O 1
ATOM 2070 N N . PRO A 1 260 ? -5.014 10.142 10.134 1.00 87.62 260 PRO A N 1
ATOM 2071 C CA . PRO A 1 260 ? -6.248 10.373 10.888 1.00 87.62 260 PRO A CA 1
ATOM 2072 C C . PRO A 1 260 ? -7.512 10.405 10.016 1.00 87.62 260 PRO A C 1
ATOM 2074 O O . PRO A 1 260 ? -8.613 10.215 10.521 1.00 87.62 260 PRO A O 1
ATOM 2077 N N . SER A 1 261 ? -7.368 10.628 8.706 1.00 86.19 261 SER A N 1
ATOM 2078 C CA . SER A 1 261 ? -8.458 10.617 7.720 1.00 86.19 261 SER A CA 1
ATOM 2079 C C . SER A 1 261 ? -8.930 9.217 7.325 1.00 86.19 261 SER A C 1
ATOM 2081 O O . SER A 1 261 ? -9.932 9.087 6.614 1.00 86.19 261 SER A O 1
ATOM 2083 N N . SER A 1 262 ? -8.213 8.176 7.752 1.00 87.06 262 SER A N 1
ATOM 2084 C CA . SER A 1 262 ? -8.501 6.792 7.401 1.00 87.06 262 SER A CA 1
ATOM 2085 C C . SER A 1 262 ? -9.850 6.337 7.957 1.00 87.06 262 SER A C 1
ATOM 2087 O O . SER A 1 262 ? -10.242 6.686 9.070 1.00 87.06 262 SER A O 1
ATOM 2089 N N . ARG A 1 263 ? -10.541 5.459 7.218 1.00 87.50 263 ARG A N 1
ATOM 2090 C CA . ARG A 1 263 ? -11.749 4.773 7.717 1.00 87.50 263 ARG A CA 1
ATOM 2091 C C . ARG A 1 263 ? -11.465 3.920 8.958 1.00 87.50 263 ARG A C 1
ATOM 2093 O O . ARG A 1 263 ? -12.382 3.656 9.731 1.00 87.50 263 ARG A O 1
ATOM 2100 N N . GLU A 1 264 ? -10.205 3.553 9.189 1.00 91.38 264 GLU A N 1
ATOM 2101 C CA . GLU A 1 264 ? -9.785 2.854 10.405 1.00 91.38 264 GLU A CA 1
ATOM 2102 C C . GLU A 1 264 ? -9.969 3.700 11.674 1.00 91.38 264 GLU A C 1
ATOM 2104 O O . GLU A 1 264 ? -10.130 3.129 12.748 1.00 91.38 264 GLU A O 1
ATOM 2109 N N . ALA A 1 265 ? -10.054 5.035 11.573 1.00 92.44 265 ALA A N 1
ATOM 2110 C CA . ALA A 1 265 ? -10.409 5.896 12.704 1.00 92.44 265 ALA A CA 1
ATOM 2111 C C . ALA A 1 265 ? -11.821 5.595 13.231 1.00 92.44 265 ALA A C 1
ATOM 2113 O O . ALA A 1 265 ? -12.035 5.489 14.438 1.00 92.44 265 ALA A O 1
ATOM 2114 N N . VAL A 1 266 ? -12.778 5.376 12.324 1.00 92.12 266 VAL A N 1
ATOM 2115 C CA . VAL A 1 266 ? -14.159 5.001 12.666 1.00 92.12 266 VAL A CA 1
ATOM 2116 C C . VAL A 1 266 ? -14.195 3.602 13.285 1.00 92.12 266 VAL A C 1
ATOM 2118 O O . VAL A 1 266 ? -14.887 3.378 14.278 1.00 92.12 266 VAL A O 1
ATOM 2121 N N . ALA A 1 267 ? -13.444 2.655 12.718 1.00 92.44 267 ALA A N 1
ATOM 2122 C CA . ALA A 1 267 ? -13.370 1.291 13.239 1.00 92.44 267 ALA A CA 1
ATOM 2123 C C . ALA A 1 267 ? -12.723 1.239 14.634 1.00 92.44 267 ALA A C 1
ATOM 2125 O O . ALA A 1 267 ? -13.211 0.516 15.500 1.00 92.44 267 ALA A O 1
ATOM 2126 N N . LEU A 1 268 ? -11.677 2.041 14.866 1.00 94.88 268 LEU A N 1
ATOM 2127 C CA . LEU A 1 268 ? -11.011 2.183 16.161 1.00 94.88 268 LEU A CA 1
ATOM 2128 C C . LEU A 1 268 ? -11.962 2.715 17.232 1.00 94.88 268 LEU A C 1
ATOM 2130 O O . LEU A 1 268 ? -12.062 2.142 18.312 1.00 94.88 268 LEU A O 1
ATOM 2134 N N . VAL A 1 269 ? -12.675 3.802 16.941 1.00 94.94 269 VAL A N 1
ATOM 2135 C CA . VAL A 1 269 ? -13.603 4.397 17.911 1.00 94.94 269 VAL A CA 1
ATOM 2136 C C . VAL A 1 269 ? -14.728 3.417 18.236 1.00 94.94 269 VAL A C 1
ATOM 2138 O O . VAL A 1 269 ? -15.054 3.235 19.402 1.00 94.94 269 VAL A O 1
ATOM 2141 N N . ASN A 1 270 ? -15.277 2.721 17.236 1.00 92.94 270 ASN A N 1
ATOM 2142 C CA . ASN A 1 270 ? -16.284 1.690 17.483 1.00 92.94 270 ASN A CA 1
ATOM 2143 C C . ASN A 1 270 ? -15.771 0.561 18.382 1.00 92.94 270 ASN A C 1
ATOM 2145 O O . ASN A 1 270 ? -16.527 0.117 19.238 1.00 92.94 270 ASN A O 1
ATOM 2149 N N . SER A 1 271 ? -14.524 0.103 18.216 1.00 91.38 271 SER A N 1
ATOM 2150 C CA . SER A 1 271 ? -13.968 -0.924 19.105 1.00 91.38 271 SER A CA 1
ATOM 2151 C C . SER A 1 271 ? -13.767 -0.408 20.528 1.00 91.38 271 SER A C 1
ATOM 2153 O O . SER A 1 271 ? -14.117 -1.111 21.465 1.00 91.38 271 SER A O 1
ATOM 2155 N N . LEU A 1 272 ? -13.280 0.826 20.691 1.00 93.81 272 LEU A N 1
ATOM 2156 C CA . LEU A 1 272 ? -13.051 1.421 22.012 1.00 93.81 272 LEU A CA 1
ATOM 2157 C C . LEU A 1 272 ? -14.358 1.684 22.770 1.00 93.81 272 LEU A C 1
ATOM 2159 O O . LEU A 1 272 ? -14.409 1.508 23.977 1.00 93.81 272 LEU A O 1
ATOM 2163 N N . LEU A 1 273 ? -15.435 2.051 22.069 1.00 93.12 273 LEU A N 1
ATOM 2164 C CA . LEU A 1 273 ? -16.763 2.254 22.666 1.00 93.12 273 LEU A CA 1
ATOM 2165 C C . LEU A 1 273 ? -17.436 0.954 23.145 1.00 93.12 273 LEU A C 1
ATOM 2167 O O . LEU A 1 273 ? -18.515 1.014 23.728 1.00 93.12 273 LEU A O 1
ATOM 2171 N N . LEU A 1 274 ? -16.863 -0.215 22.846 1.00 90.62 274 LEU A N 1
ATOM 2172 C CA . LEU A 1 274 ? -17.343 -1.510 23.339 1.00 90.62 274 LEU A CA 1
ATOM 2173 C C . LEU A 1 274 ? -16.577 -1.987 24.583 1.00 90.62 274 LEU A C 1
ATOM 2175 O O . LEU A 1 274 ? -16.927 -3.029 25.130 1.00 90.62 274 LEU A O 1
ATOM 2179 N N . GLU A 1 275 ? -15.530 -1.271 24.998 1.00 89.69 275 GLU A N 1
ATOM 2180 C CA . GLU A 1 275 ? -14.737 -1.600 26.184 1.00 89.69 275 GLU A CA 1
ATOM 2181 C C . GLU A 1 275 ? -15.445 -1.127 27.465 1.00 89.69 275 GLU A C 1
ATOM 2183 O O . GLU A 1 275 ? -16.191 -0.150 27.452 1.00 89.69 275 GLU A O 1
ATOM 2188 N N . ASP A 1 276 ? -15.205 -1.808 28.589 1.00 88.12 276 ASP A N 1
ATOM 2189 C CA . ASP A 1 276 ? -15.833 -1.454 29.872 1.00 88.12 276 ASP A CA 1
ATOM 2190 C C . ASP A 1 276 ? -15.317 -0.111 30.438 1.00 88.12 276 ASP A C 1
ATOM 2192 O O . ASP A 1 276 ? -16.039 0.570 31.167 1.00 88.12 276 ASP A O 1
ATOM 2196 N N . ASP A 1 277 ? -14.082 0.283 30.098 1.00 91.00 277 ASP A N 1
ATOM 2197 C CA . ASP A 1 277 ? -13.421 1.518 30.553 1.00 91.00 277 ASP A CA 1
ATOM 2198 C C . ASP A 1 277 ? -13.080 2.433 29.366 1.00 91.00 277 ASP A C 1
ATOM 2200 O O . ASP A 1 277 ? -11.934 2.560 28.929 1.00 91.00 277 ASP A O 1
ATOM 2204 N N . VAL A 1 278 ? -14.118 3.036 28.785 1.00 93.44 278 VAL A N 1
ATOM 2205 C CA . VAL A 1 278 ? -13.996 3.867 27.583 1.00 93.44 278 VAL A CA 1
ATOM 2206 C C . VAL A 1 278 ? -13.280 5.193 27.878 1.00 93.44 278 VAL A C 1
ATOM 2208 O O . VAL A 1 278 ? -13.804 6.069 28.574 1.00 93.44 278 VAL A O 1
ATOM 2211 N N . ASP A 1 279 ? -12.143 5.428 27.215 1.00 94.69 279 ASP A N 1
ATOM 2212 C CA . ASP A 1 279 ? -11.512 6.754 27.135 1.00 94.69 279 ASP A CA 1
ATOM 2213 C C . ASP A 1 279 ? -12.258 7.648 26.123 1.00 94.69 279 ASP A C 1
ATOM 2215 O O . ASP A 1 279 ? -11.883 7.794 24.951 1.00 94.69 279 ASP A O 1
ATOM 2219 N N . TYR A 1 280 ? -13.367 8.241 26.573 1.00 94.25 280 TYR A N 1
ATOM 2220 C CA . TYR A 1 280 ? -14.166 9.163 25.763 1.00 94.25 280 TYR A CA 1
ATOM 2221 C C . TYR A 1 280 ? -13.394 10.397 25.265 1.00 94.25 280 TYR A C 1
ATOM 2223 O O . TYR A 1 280 ? -13.583 10.754 24.097 1.00 94.25 280 TYR A O 1
ATOM 2231 N N . PRO A 1 281 ? -12.528 11.061 26.064 1.00 94.06 281 PRO A N 1
ATOM 2232 C CA . PRO A 1 281 ? -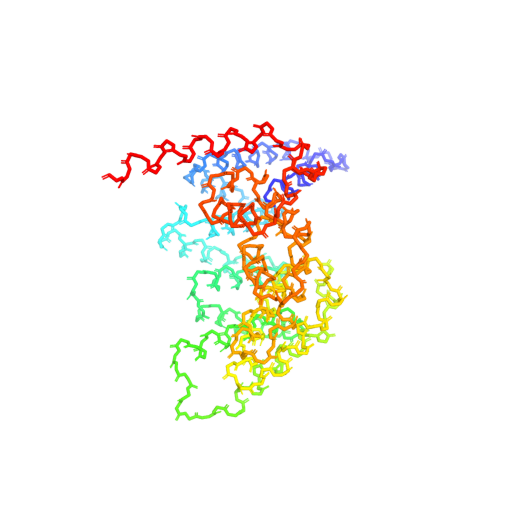11.660 12.123 25.557 1.00 94.06 281 PRO A CA 1
ATOM 2233 C C . PRO A 1 281 ? -10.825 11.695 24.346 1.00 94.06 281 PRO A C 1
ATOM 2235 O O . PRO A 1 281 ? -10.781 12.423 23.347 1.00 94.06 281 PRO A O 1
ATOM 2238 N N . TYR A 1 282 ? -10.201 10.515 24.402 1.00 94.44 282 TYR A N 1
ATOM 2239 C CA . TYR A 1 282 ? -9.435 9.982 23.280 1.00 94.44 282 TYR A CA 1
ATOM 2240 C C . TYR A 1 282 ? -10.334 9.687 22.074 1.00 94.44 282 TYR A C 1
ATOM 2242 O O . TYR A 1 282 ? -10.044 10.167 20.975 1.00 94.44 282 TYR A O 1
ATOM 2250 N N . CYS A 1 283 ? -11.465 9.001 22.271 1.00 95.12 283 CYS A N 1
ATOM 2251 C CA . CYS A 1 283 ? -12.433 8.717 21.205 1.00 95.12 283 CYS A CA 1
ATOM 2252 C C . CYS A 1 283 ? -12.912 9.998 20.506 1.00 95.12 283 CYS A C 1
ATOM 2254 O O . CYS A 1 283 ? -12.908 10.077 19.276 1.00 95.12 283 CYS A O 1
ATOM 2256 N N . LEU A 1 284 ? -13.259 11.030 21.282 1.00 93.38 284 LEU A N 1
ATOM 2257 C CA . LEU A 1 284 ? -13.665 12.328 20.751 1.00 93.38 284 LEU A CA 1
ATOM 2258 C C . LEU A 1 284 ? -12.539 12.950 19.919 1.00 93.38 284 LEU A C 1
ATOM 2260 O O . LEU A 1 284 ? -12.790 13.427 18.815 1.00 93.38 284 LEU A O 1
ATOM 2264 N N . SER A 1 285 ? -11.298 12.916 20.411 1.00 93.69 285 SER A N 1
ATOM 2265 C CA . SER A 1 285 ? -10.150 13.465 19.680 1.00 93.69 285 SER A CA 1
ATOM 2266 C C . SER A 1 285 ? -9.935 12.783 18.323 1.00 93.69 285 SER A C 1
ATOM 2268 O O . SER A 1 285 ? -9.701 13.467 17.327 1.00 93.69 285 SER A O 1
ATOM 2270 N N . VAL A 1 286 ? -10.093 11.455 18.257 1.00 94.12 286 VAL A N 1
ATOM 2271 C CA . VAL A 1 286 ? -9.949 10.674 17.022 1.00 94.12 286 VAL A CA 1
ATOM 2272 C C . VAL A 1 286 ? -11.030 11.051 16.012 1.00 94.12 286 VAL A C 1
ATOM 2274 O O . VAL A 1 286 ? -10.708 11.356 14.865 1.00 94.12 286 VAL A O 1
ATOM 2277 N N . VAL A 1 287 ? -12.301 11.094 16.429 1.00 92.81 287 VAL A N 1
ATOM 2278 C CA . VAL A 1 287 ? -13.417 11.444 15.531 1.00 92.81 287 VAL A CA 1
ATOM 2279 C C . VAL A 1 287 ? -13.291 12.879 15.021 1.00 92.81 287 VAL A C 1
ATOM 2281 O O . VAL A 1 287 ? -13.481 13.138 13.834 1.00 92.81 287 VAL A O 1
ATOM 2284 N N . LEU A 1 288 ? -12.919 13.813 15.895 1.00 90.44 288 LEU A N 1
ATOM 2285 C CA . LEU A 1 288 ? -12.710 15.209 15.528 1.00 90.44 288 LEU A CA 1
ATOM 22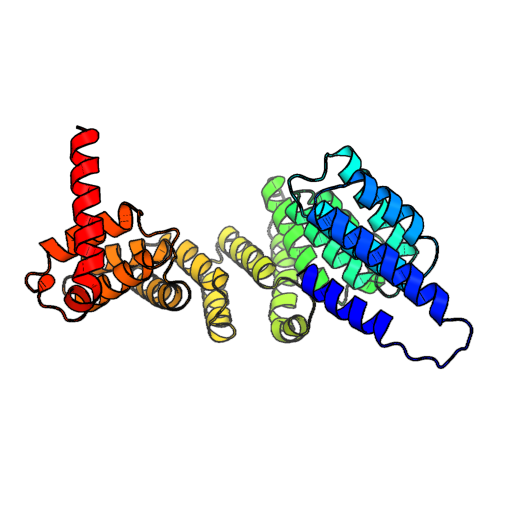86 C C . LEU A 1 288 ? -11.565 15.370 14.517 1.00 90.44 288 LEU A C 1
ATOM 2288 O O . LEU A 1 288 ? -11.715 16.090 13.531 1.00 90.44 288 LEU A O 1
ATOM 2292 N N . ASN A 1 289 ? -10.446 14.670 14.713 1.00 90.88 289 ASN A N 1
ATOM 2293 C CA . ASN A 1 289 ? -9.337 14.682 13.758 1.00 90.88 289 ASN A CA 1
ATOM 2294 C C . ASN A 1 289 ? -9.719 14.035 12.421 1.00 90.88 289 ASN A C 1
ATOM 2296 O O . ASN A 1 289 ? -9.318 14.535 11.376 1.00 90.88 289 ASN A O 1
ATOM 2300 N N . PHE A 1 290 ? -10.518 12.966 12.437 1.00 90.94 290 PHE A N 1
ATOM 2301 C CA . PHE A 1 290 ? -11.047 12.336 11.226 1.00 90.94 290 PHE A CA 1
ATOM 2302 C C . PHE A 1 290 ? -11.950 13.284 10.424 1.00 90.94 290 PHE A C 1
ATOM 2304 O O . PHE A 1 290 ? -11.853 13.330 9.196 1.00 90.94 290 PHE A O 1
ATOM 2311 N N . MET A 1 291 ? -12.800 14.055 11.109 1.00 87.25 291 MET A N 1
ATOM 2312 C CA . MET A 1 291 ? -13.756 14.980 10.491 1.00 87.25 291 MET A CA 1
ATOM 2313 C C . MET A 1 291 ? -13.152 16.307 10.025 1.00 87.25 291 MET A C 1
ATOM 2315 O O . MET A 1 291 ? -13.710 16.931 9.127 1.00 87.25 291 MET A O 1
ATOM 2319 N N . ASP A 1 292 ? -12.023 16.736 10.592 1.00 85.88 292 ASP A N 1
ATOM 2320 C CA . ASP A 1 292 ? -11.309 17.938 10.134 1.00 85.88 292 ASP A CA 1
ATOM 2321 C C . ASP A 1 292 ? -10.765 17.812 8.708 1.00 85.88 292 ASP A C 1
ATOM 2323 O O . ASP A 1 292 ? -10.452 18.819 8.069 1.00 85.88 292 ASP A O 1
ATOM 2327 N N . TYR A 1 293 ? -10.631 16.588 8.194 1.00 82.06 293 TYR A N 1
ATOM 2328 C CA . TYR A 1 293 ? -10.218 16.394 6.815 1.00 82.06 293 TYR A CA 1
ATOM 2329 C C . TYR A 1 293 ? -11.323 16.869 5.859 1.00 82.06 293 TYR A C 1
ATOM 2331 O O . TYR A 1 293 ? -12.463 16.417 5.983 1.00 82.06 293 TYR A O 1
ATOM 2339 N N . PRO A 1 294 ? -11.010 17.715 4.854 1.00 76.25 294 PRO A N 1
ATOM 2340 C CA . PRO A 1 294 ? -12.015 18.319 3.970 1.00 76.25 294 PRO A CA 1
ATOM 2341 C C . PRO A 1 294 ? -12.923 17.319 3.247 1.00 76.25 294 PRO A C 1
ATOM 2343 O O . PRO A 1 294 ? -14.060 17.634 2.921 1.00 76.25 294 PRO A O 1
ATOM 2346 N N . THR A 1 295 ? -12.444 16.101 2.993 1.00 76.62 295 THR A N 1
ATOM 2347 C CA . THR A 1 295 ? -13.233 15.037 2.354 1.00 76.62 295 THR A CA 1
ATOM 2348 C C . THR A 1 295 ? -14.200 14.335 3.309 1.00 76.62 295 THR A C 1
ATOM 2350 O O . THR A 1 295 ? -15.074 13.604 2.855 1.00 76.62 295 THR A O 1
ATOM 2353 N N . ASN A 1 296 ? -14.046 14.534 4.620 1.00 81.31 296 ASN A N 1
ATOM 2354 C CA . ASN A 1 296 ? -14.711 13.764 5.671 1.00 81.31 296 ASN A CA 1
ATOM 2355 C C . ASN A 1 296 ? -15.672 14.596 6.536 1.00 81.31 296 ASN A C 1
ATOM 2357 O O . ASN A 1 296 ? -16.397 14.026 7.346 1.00 81.31 296 ASN A O 1
ATOM 2361 N N . TRP A 1 297 ? -15.712 15.917 6.367 1.00 67.88 297 TRP A N 1
ATOM 2362 C CA . TRP A 1 297 ? -16.565 16.831 7.138 1.00 67.88 297 TRP A CA 1
ATOM 2363 C C . TRP A 1 297 ? -18.071 16.489 7.130 1.00 67.88 297 TRP A C 1
ATOM 2365 O O . TRP A 1 297 ? -18.752 16.728 8.123 1.00 67.88 297 TRP A O 1
ATOM 2375 N N . SER A 1 298 ? -18.576 15.870 6.056 1.00 72.44 298 SER A N 1
ATOM 2376 C CA . SER A 1 298 ? -19.961 15.395 5.898 1.00 72.44 298 SER A CA 1
ATOM 2377 C C . SER A 1 298 ? -20.102 13.871 6.036 1.00 72.44 298 SER A C 1
ATOM 2379 O O . SER A 1 298 ? -21.099 13.279 5.620 1.00 72.44 298 SER A O 1
ATOM 2381 N N . ASN A 1 299 ? -19.094 13.192 6.593 1.00 82.69 299 ASN A N 1
ATOM 2382 C CA . ASN A 1 299 ? -19.104 11.741 6.714 1.00 82.69 299 ASN A CA 1
ATOM 2383 C C . ASN A 1 299 ? -20.103 11.284 7.792 1.00 82.69 299 ASN A C 1
ATOM 2385 O O . ASN A 1 299 ? -19.865 11.457 8.989 1.00 82.69 299 ASN A O 1
ATOM 2389 N N . LEU A 1 300 ? -21.192 10.638 7.359 1.00 85.44 300 LEU A N 1
ATOM 2390 C CA . LEU A 1 300 ? -22.265 10.134 8.227 1.00 85.44 300 LEU A CA 1
ATOM 2391 C C . LEU A 1 300 ? -21.761 9.219 9.353 1.00 85.44 300 LEU A C 1
ATOM 2393 O O . LEU A 1 300 ? -22.297 9.258 10.458 1.00 85.44 300 LEU A O 1
ATOM 2397 N N . SER A 1 301 ? -20.711 8.426 9.118 1.00 87.75 301 SER A N 1
ATOM 2398 C CA . SER A 1 301 ? -20.139 7.563 10.157 1.00 87.75 301 SER A CA 1
ATOM 2399 C C . SER A 1 301 ? -19.432 8.370 11.248 1.00 87.75 301 SER A C 1
ATOM 2401 O O . SER A 1 301 ? -19.569 8.044 12.424 1.00 87.75 301 SER A O 1
ATOM 2403 N N . GLY A 1 302 ? -18.722 9.444 10.884 1.00 86.56 302 GLY A N 1
ATOM 2404 C CA . GLY A 1 302 ? -18.115 10.361 11.858 1.00 86.56 302 GLY A CA 1
ATOM 2405 C C . GLY A 1 302 ? -19.171 11.081 12.699 1.00 86.56 302 GLY A C 1
ATOM 2406 O O . GLY A 1 302 ? -19.061 11.144 13.921 1.00 86.56 302 GLY A O 1
ATOM 2407 N N . LEU A 1 303 ? -20.247 11.535 12.053 1.00 86.88 303 LEU A N 1
ATOM 2408 C CA . LEU A 1 303 ? -21.381 12.199 12.704 1.00 86.88 303 LEU A CA 1
ATOM 2409 C C . LEU A 1 303 ? -22.123 11.276 13.673 1.00 86.88 303 LEU A C 1
ATOM 2411 O O . LEU A 1 303 ? -22.395 11.655 14.812 1.00 86.88 303 LEU A O 1
ATOM 2415 N N . SER A 1 304 ? -22.392 10.044 13.240 1.00 89.62 304 SER A N 1
ATOM 2416 C CA . SER A 1 304 ? -23.009 9.011 14.072 1.00 89.62 304 SER A CA 1
ATOM 2417 C C . SER A 1 304 ? -22.168 8.727 15.322 1.00 89.62 304 SER A C 1
ATOM 2419 O O . SER A 1 304 ? -22.706 8.689 16.430 1.00 89.62 304 SER A O 1
ATOM 2421 N N . LEU A 1 305 ? -20.841 8.629 15.175 1.00 91.75 305 LEU A N 1
ATOM 2422 C CA . LEU A 1 305 ? -19.928 8.448 16.304 1.00 91.75 305 LEU A CA 1
ATOM 2423 C C . LEU A 1 305 ? -19.901 9.652 17.250 1.00 91.75 305 LEU A C 1
ATOM 2425 O O . LEU A 1 305 ? -19.931 9.457 18.462 1.00 91.75 305 LEU A O 1
ATOM 2429 N N . LEU A 1 306 ? -19.889 10.886 16.731 1.00 90.44 306 LEU A N 1
ATOM 2430 C CA . LEU A 1 306 ? -19.990 12.084 17.573 1.00 90.44 306 LEU A CA 1
ATOM 2431 C C . LEU A 1 306 ? -21.283 12.093 18.390 1.00 90.44 306 LEU A C 1
ATOM 2433 O O . LEU A 1 306 ? -21.250 12.399 19.581 1.00 90.44 306 LEU A O 1
ATOM 2437 N N . SER A 1 307 ? -22.411 11.749 17.763 1.00 88.62 307 SER A N 1
ATOM 2438 C CA . SER A 1 307 ? -23.701 11.664 18.451 1.00 88.62 307 SER A CA 1
ATOM 2439 C C . SER A 1 307 ? -23.677 10.598 19.546 1.00 88.62 307 SER A C 1
ATOM 2441 O O . SER A 1 307 ? -24.105 10.864 20.669 1.00 88.62 307 SER A O 1
ATOM 2443 N N . LYS A 1 308 ? -23.120 9.418 19.246 1.00 92.06 308 LYS A N 1
ATOM 2444 C CA . LYS A 1 308 ? -22.982 8.321 20.207 1.00 92.06 308 LYS A CA 1
ATOM 2445 C C . LYS A 1 308 ? -22.114 8.721 21.406 1.00 92.06 308 LYS A C 1
ATOM 2447 O O . LYS A 1 308 ? -22.582 8.639 22.539 1.00 92.06 308 LYS A O 1
ATOM 2452 N N . ILE A 1 309 ? -20.916 9.264 21.163 1.00 92.75 309 ILE A N 1
ATOM 2453 C CA . ILE A 1 309 ? -20.014 9.769 22.215 1.00 92.75 309 ILE A CA 1
ATOM 2454 C C . ILE A 1 309 ? -20.724 10.811 23.082 1.00 92.75 309 ILE A C 1
ATOM 2456 O O . ILE A 1 309 ? -20.644 10.753 24.305 1.00 92.75 309 ILE A O 1
ATOM 2460 N N . ARG A 1 310 ? -21.451 11.752 22.468 1.00 90.25 310 ARG A N 1
ATOM 2461 C CA . ARG A 1 310 ? -22.200 12.780 23.201 1.00 90.25 310 ARG A CA 1
ATOM 2462 C C . ARG A 1 310 ? -23.290 12.180 24.090 1.00 90.25 310 ARG A C 1
ATOM 2464 O O . ARG A 1 310 ? -23.498 12.681 25.190 1.00 90.25 310 ARG A O 1
ATOM 2471 N N . SER A 1 311 ? -23.992 11.146 23.624 1.00 90.44 311 SER A N 1
ATOM 2472 C CA . SER A 1 311 ? -25.047 10.493 24.408 1.00 90.44 311 SER A CA 1
ATOM 2473 C C . SER A 1 311 ? -24.512 9.642 25.560 1.00 90.44 311 SER A C 1
ATOM 2475 O O . SER A 1 311 ? -25.156 9.564 26.602 1.00 90.44 311 SER A O 1
ATOM 2477 N N . GLU A 1 312 ? -23.339 9.030 25.388 1.00 93.31 312 GLU A N 1
ATOM 2478 C CA . GLU A 1 312 ? -22.767 8.088 26.355 1.00 93.31 312 GLU A CA 1
ATOM 2479 C C . GLU A 1 312 ? -21.794 8.760 27.345 1.00 93.31 312 GLU A C 1
ATOM 2481 O O . GLU A 1 312 ? -21.579 8.235 28.437 1.00 93.31 312 GLU A O 1
ATOM 2486 N N . TRP A 1 313 ? -21.255 9.948 27.024 1.00 94.06 313 TRP A N 1
ATOM 2487 C CA . TRP A 1 313 ? -20.340 10.708 27.886 1.00 94.06 313 TRP A CA 1
ATOM 2488 C C . TRP A 1 313 ? -20.989 11.984 28.465 1.00 94.06 313 TRP A C 1
ATOM 2490 O O . TRP A 1 313 ? -20.999 13.026 27.801 1.00 94.06 313 TRP A O 1
ATOM 2500 N N . PRO A 1 314 ? -21.455 11.977 29.734 1.00 88.69 314 PRO A N 1
ATOM 2501 C CA . PRO A 1 314 ? -22.217 13.087 30.328 1.00 88.69 314 PRO A CA 1
ATOM 2502 C C . PRO A 1 314 ? -21.500 14.443 30.325 1.00 88.69 314 PRO A C 1
ATOM 2504 O O . PRO A 1 314 ? -22.140 15.486 30.237 1.00 88.69 314 PRO A O 1
ATOM 2507 N N . ASN A 1 315 ? -20.165 14.434 30.385 1.00 89.44 315 ASN A N 1
ATOM 2508 C CA . ASN A 1 315 ? -19.338 15.642 30.452 1.00 89.44 315 ASN A CA 1
ATOM 2509 C C . ASN A 1 315 ? -18.771 16.059 29.083 1.00 89.44 315 ASN A C 1
ATOM 2511 O O . ASN A 1 315 ? -17.888 16.917 29.017 1.00 89.44 315 ASN A O 1
ATOM 2515 N N . CYS A 1 316 ? -19.250 15.464 27.984 1.00 87.12 316 CYS A N 1
ATOM 2516 C CA . CYS A 1 316 ? -18.721 15.706 26.641 1.00 87.12 316 CYS A CA 1
ATOM 2517 C C . CYS A 1 316 ? -18.691 17.202 26.286 1.00 87.12 316 CYS A C 1
ATOM 2519 O O . CYS A 1 316 ? -17.652 17.721 25.867 1.00 87.12 316 CYS A O 1
ATOM 2521 N N . GLU A 1 317 ? -19.788 17.922 26.545 1.00 83.88 317 GLU A N 1
ATOM 2522 C CA . GLU A 1 317 ? -19.924 19.351 26.225 1.00 83.88 317 GLU A CA 1
ATOM 2523 C C . GLU A 1 317 ? -19.066 20.269 27.112 1.00 83.88 317 GLU A C 1
ATOM 2525 O O . GLU A 1 317 ? -18.762 21.412 26.751 1.00 83.88 317 GLU A O 1
ATOM 2530 N N . GLU A 1 318 ? -18.641 19.768 28.272 1.00 85.62 318 GLU A N 1
ATOM 2531 C CA . GLU A 1 318 ? -17.768 20.489 29.191 1.00 85.62 318 GLU A CA 1
ATOM 2532 C C . GLU A 1 318 ? -16.285 20.321 28.855 1.00 85.62 318 GLU A C 1
ATOM 2534 O O . GLU A 1 318 ? -15.464 21.133 29.292 1.00 85.62 318 GLU A O 1
ATOM 2539 N N . SER A 1 319 ? -15.941 19.321 28.037 1.00 87.75 319 SER A N 1
ATOM 2540 C CA . SER A 1 319 ? -14.563 19.065 27.634 1.00 87.75 319 SER A CA 1
ATOM 2541 C C . SER A 1 319 ? -13.966 20.243 26.854 1.00 87.75 319 SER A C 1
ATOM 2543 O O . SER A 1 319 ? -14.618 20.898 26.033 1.00 87.75 319 SER A O 1
ATOM 2545 N N . SER A 1 320 ? -12.681 20.520 27.087 1.00 86.25 320 SER A N 1
ATOM 2546 C CA . SER A 1 320 ? -11.945 21.567 26.366 1.00 86.25 320 SER A CA 1
ATOM 2547 C C . SER A 1 320 ? -11.917 21.312 24.854 1.00 86.25 320 SER A C 1
ATOM 2549 O O . SER A 1 320 ? -12.061 22.254 24.070 1.00 86.25 320 SER A O 1
ATOM 2551 N N . LEU A 1 321 ? -11.813 20.040 24.450 1.00 84.94 321 LEU A N 1
ATOM 2552 C CA . LEU A 1 321 ? -11.877 19.591 23.058 1.00 84.94 321 LEU A CA 1
ATOM 2553 C C . LEU A 1 321 ? -13.209 19.985 22.413 1.00 84.94 321 LEU A C 1
ATOM 2555 O O . LEU A 1 321 ? -13.206 20.688 21.402 1.00 84.94 321 LEU A O 1
ATOM 2559 N N . TRP A 1 322 ? -14.342 19.648 23.037 1.00 84.12 322 TRP A N 1
ATOM 2560 C CA . TRP A 1 322 ? -15.657 20.040 22.528 1.00 84.12 322 TRP A CA 1
ATOM 2561 C C . TRP A 1 322 ? -15.826 21.557 22.475 1.00 84.12 322 TRP A C 1
ATOM 2563 O O . TRP A 1 322 ? -16.245 22.107 21.457 1.00 84.12 322 TRP A O 1
ATOM 2573 N N . ARG A 1 323 ? -15.452 22.272 23.544 1.00 84.81 323 ARG A N 1
ATOM 2574 C CA . ARG A 1 323 ? -15.590 23.736 23.614 1.00 84.81 323 ARG A CA 1
ATOM 2575 C C . ARG A 1 323 ? -14.793 24.444 22.523 1.00 84.81 323 ARG A C 1
ATOM 2577 O O . ARG A 1 323 ? -15.344 25.332 21.867 1.00 84.81 323 ARG A O 1
ATOM 2584 N N . SER A 1 324 ? -13.549 24.022 22.289 1.00 84.56 324 SER A N 1
ATOM 2585 C CA . SER A 1 324 ? -12.679 24.594 21.252 1.00 84.56 324 SER A CA 1
ATOM 2586 C C . SER A 1 324 ? -13.241 24.432 19.836 1.00 84.56 324 SER A C 1
ATOM 2588 O O . SER A 1 324 ? -13.028 25.303 18.995 1.00 84.56 324 SER A O 1
ATOM 2590 N N . ARG A 1 325 ? -14.035 23.379 19.591 1.00 81.19 325 ARG A N 1
ATOM 2591 C CA . ARG A 1 325 ? -14.654 23.089 18.286 1.00 81.19 325 ARG A CA 1
ATOM 2592 C C . ARG A 1 325 ? -16.167 23.300 18.245 1.00 81.19 325 ARG A C 1
ATOM 2594 O O . ARG A 1 325 ? -16.809 23.026 17.236 1.00 81.19 325 ARG A O 1
ATOM 2601 N N . SER A 1 326 ? -16.746 23.854 19.307 1.00 74.50 326 SER A N 1
ATOM 2602 C CA . SER A 1 326 ? -18.198 23.936 19.511 1.00 74.50 326 SER A CA 1
ATOM 2603 C C . SER A 1 326 ? -18.947 24.705 18.421 1.00 74.50 326 SER A C 1
ATOM 2605 O O . SER A 1 326 ? -20.087 24.367 18.122 1.00 74.50 326 SER A O 1
ATOM 2607 N N . LYS A 1 327 ? -18.331 25.717 17.795 1.00 74.00 327 LYS A N 1
ATOM 2608 C CA . LYS A 1 327 ? -18.939 26.450 16.668 1.00 74.00 327 LYS A CA 1
ATOM 2609 C C . LYS A 1 327 ? -19.071 25.574 15.420 1.00 74.00 327 LYS A C 1
ATOM 2611 O O . LYS A 1 327 ? -20.143 25.537 14.827 1.00 74.00 327 LYS A O 1
ATOM 2616 N N . MET A 1 328 ? -18.005 24.855 15.068 1.00 76.06 328 MET A N 1
ATOM 2617 C CA . MET A 1 328 ? -17.992 23.904 13.954 1.00 76.06 328 MET A CA 1
ATOM 2618 C C . MET A 1 328 ? -18.958 22.746 14.227 1.00 76.06 328 MET A C 1
ATOM 2620 O O . MET A 1 328 ? -19.780 22.422 13.382 1.00 76.06 328 MET A O 1
ATOM 2624 N N . LEU A 1 329 ? -18.934 22.186 15.438 1.00 72.44 329 LEU A N 1
ATOM 2625 C CA . LEU A 1 329 ? -19.806 21.074 15.821 1.00 72.44 329 LEU A CA 1
ATOM 2626 C C . LEU A 1 329 ? -21.288 21.459 15.841 1.00 72.44 329 LEU A C 1
ATOM 2628 O O . LEU A 1 329 ? -22.116 20.692 15.367 1.00 72.44 329 LEU A O 1
ATOM 2632 N N . LYS A 1 330 ? -21.636 22.653 16.341 1.00 72.81 330 LYS A N 1
ATOM 2633 C CA . LYS A 1 330 ? -23.019 23.157 16.303 1.00 72.81 330 LYS A CA 1
ATOM 2634 C C . LYS A 1 330 ? -23.514 23.359 14.875 1.00 72.81 330 LYS A C 1
ATOM 2636 O O . LYS A 1 330 ? -24.657 23.020 14.604 1.00 72.81 330 LYS A O 1
ATOM 2641 N N . PHE A 1 331 ? -22.663 23.878 13.988 1.00 71.75 331 PHE A N 1
ATOM 2642 C CA . PHE A 1 331 ? -22.981 24.023 12.567 1.00 71.75 331 PHE A CA 1
ATOM 2643 C C . PHE A 1 331 ? -23.268 22.656 11.931 1.00 71.75 331 PHE A C 1
ATOM 2645 O O . PHE A 1 331 ? -24.367 22.426 11.434 1.00 71.75 331 PHE A O 1
ATOM 2652 N N . ILE A 1 332 ? -22.330 21.720 12.078 1.00 68.88 332 ILE A N 1
ATOM 2653 C CA . ILE A 1 332 ? -22.423 20.366 11.530 1.00 68.88 332 ILE A CA 1
ATOM 2654 C C . ILE A 1 332 ? -23.671 19.627 12.039 1.00 68.88 332 ILE A C 1
ATOM 2656 O O . ILE A 1 332 ? -24.431 19.080 11.246 1.00 68.88 332 ILE A O 1
ATOM 2660 N N . LEU A 1 333 ? -23.913 19.646 13.355 1.00 67.94 333 LEU A N 1
ATOM 2661 C CA . LEU A 1 333 ? -25.055 18.952 13.955 1.00 67.94 333 LEU A CA 1
ATOM 2662 C C . LEU A 1 333 ? -26.401 19.590 13.572 1.00 67.94 333 LEU A C 1
ATOM 2664 O O . LEU A 1 333 ? -27.402 18.882 13.482 1.00 67.94 333 LEU A O 1
ATOM 2668 N N . SER A 1 334 ? -26.432 20.907 13.329 1.00 70.06 334 SER A N 1
ATOM 2669 C CA . SER A 1 334 ? -27.644 21.602 12.874 1.00 70.06 334 SER A CA 1
ATOM 2670 C C . SER A 1 334 ? -28.003 21.298 11.416 1.00 70.06 334 SER A C 1
ATOM 2672 O O . SER A 1 334 ? -29.186 21.181 11.097 1.00 70.06 334 SER A O 1
ATOM 2674 N N . GLU A 1 335 ? -27.008 21.101 10.543 1.00 59.50 335 GLU A N 1
ATOM 2675 C CA . GLU A 1 335 ? -27.241 20.691 9.151 1.00 59.50 335 GLU A CA 1
ATOM 2676 C C . GLU A 1 335 ? -27.691 19.227 9.046 1.00 59.50 335 GLU A C 1
ATOM 2678 O O . GLU A 1 335 ? -28.568 18.906 8.246 1.00 59.50 335 GLU A O 1
ATOM 2683 N N . THR A 1 336 ? -27.182 18.335 9.901 1.00 58.75 336 THR A N 1
ATOM 2684 C CA . THR A 1 336 ? -27.625 16.930 9.913 1.00 58.75 336 THR A CA 1
ATOM 2685 C C . THR A 1 336 ? -29.067 16.761 10.380 1.00 58.75 336 THR A C 1
ATOM 2687 O O . THR A 1 336 ? -29.790 15.946 9.815 1.00 58.75 336 THR A O 1
ATOM 2690 N N . THR A 1 337 ? -29.527 17.565 11.348 1.00 55.88 337 THR A N 1
ATOM 2691 C CA . THR A 1 337 ? -30.936 17.536 11.781 1.00 55.88 337 THR A CA 1
ATOM 2692 C C . THR A 1 337 ? -31.911 18.011 10.703 1.00 55.88 337 THR A C 1
ATOM 2694 O O . THR A 1 337 ? -33.070 17.611 10.727 1.00 55.88 337 THR A O 1
ATOM 2697 N N . LEU A 1 338 ? -31.454 18.836 9.754 1.00 48.88 338 LEU A N 1
ATOM 2698 C CA . LEU A 1 338 ? -32.251 19.240 8.592 1.00 48.88 338 LEU A CA 1
ATOM 2699 C C . LEU A 1 338 ? -32.341 18.105 7.559 1.00 48.88 338 LEU A C 1
ATOM 2701 O O . LEU A 1 338 ? -33.419 17.836 7.045 1.00 48.88 338 LEU A O 1
ATOM 2705 N N . HIS A 1 339 ? -31.251 17.372 7.316 1.00 46.94 339 HIS A N 1
ATOM 2706 C CA . HIS A 1 339 ? -31.263 16.239 6.382 1.00 46.94 339 HIS A CA 1
ATOM 2707 C C . HIS A 1 339 ? -31.995 14.990 6.893 1.00 46.94 339 HIS A C 1
ATOM 2709 O O . HIS A 1 339 ? -32.588 14.283 6.085 1.00 46.94 339 HIS A O 1
ATOM 2715 N N . GLU A 1 340 ? -32.022 14.716 8.200 1.00 43.47 340 GLU A N 1
ATOM 2716 C CA . GLU A 1 340 ? -32.850 13.624 8.745 1.00 43.47 340 GLU A CA 1
ATOM 2717 C C . GLU A 1 340 ? -34.359 13.924 8.674 1.00 43.47 340 GLU A C 1
ATOM 2719 O O . GLU A 1 340 ? -35.160 12.993 8.635 1.00 43.47 340 GLU A O 1
ATOM 2724 N N . GLN A 1 341 ? -34.755 15.201 8.608 1.00 41.91 341 GLN A N 1
ATOM 2725 C CA . GLN A 1 341 ? -36.154 15.609 8.420 1.00 41.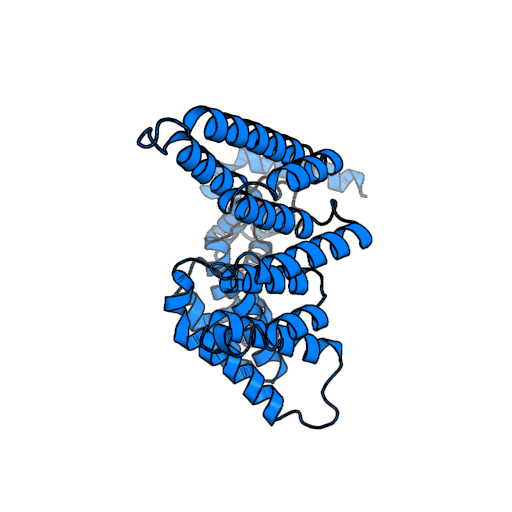91 341 GLN A CA 1
ATOM 2726 C C . GLN A 1 341 ? -36.617 15.573 6.957 1.00 41.91 341 GLN A C 1
ATOM 2728 O O . GLN A 1 341 ? -37.815 15.475 6.724 1.00 41.91 341 GLN A O 1
ATOM 2733 N N . ASP A 1 342 ? -35.695 15.609 5.991 1.00 35.41 342 ASP A N 1
ATOM 2734 C CA . ASP A 1 342 ? -36.005 15.549 4.553 1.00 35.41 342 ASP A CA 1
ATOM 2735 C C . ASP A 1 342 ? -35.995 14.112 3.978 1.00 35.41 342 ASP A C 1
ATOM 2737 O O . ASP A 1 342 ? -36.325 13.905 2.809 1.00 35.41 342 ASP A O 1
ATOM 2741 N N . VAL A 1 343 ? -35.593 13.110 4.774 1.00 39.31 343 VAL A N 1
ATOM 2742 C CA . VAL A 1 343 ? -35.479 11.690 4.366 1.00 39.31 343 VAL A CA 1
ATOM 2743 C C . VAL A 1 343 ? -36.535 10.784 5.038 1.00 39.31 343 VAL A C 1
ATOM 2745 O O . VAL A 1 343 ? -36.672 9.617 4.664 1.00 39.31 343 VAL A O 1
ATOM 2748 N N . LEU A 1 344 ? -37.321 11.319 5.979 1.00 32.75 344 LEU A N 1
ATOM 2749 C CA . LEU A 1 344 ? -38.531 10.702 6.551 1.00 32.75 344 LEU A CA 1
ATOM 2750 C C . LEU A 1 344 ? -39.786 11.318 5.927 1.00 32.75 344 LEU A C 1
ATOM 2752 O O . LEU A 1 344 ? -40.762 10.556 5.730 1.00 32.75 344 LEU A O 1
#

Sequence (344 aa):
MLAGAMVKFVSYVEGSDDSLGHGTVHATEVAKVVRLLRKSLLHHDMDTVSDIMELLTARTLIVQELAVKVTRELMLHEYSCNDEVFLDLLKFLKQQFIAMPQFKIQNGLELIYILILKGMTKEAFEVILSNASMDQFSPSPLFQGYGGVIAYMLWKEEGFIKKGSGKLCDGLLKYFDVMRTNLNIVDGGEGEYSFFMTYYVKSLVRLGRTDQAVSLLEEYKLTRPQELTTYRLLIEILTSDSSNNERITQVRKDLVLLEPSSREAVALVNSLLLEDDVDYPYCLSVVLNFMDYPTNWSNLSGLSLLSKIRSEWPNCEESSLWRSRSKMLKFILSETTLHEQDVL

Secondary structure (DSSP, 8-state):
-HHHHHHHHHHHHHH--SSSTT-HHHHHHHHHHHHHHHHHHHTT-HHHHHHHHHHHHTT-HHHHHHHHHHHHHHHH-TTS--HHHHHHHHHHHHHHHHH-GGGHHHHHHHHHHHHHHTT-HHHHHHHHHSHHHHHHHTT-HHHHHHHHHHHHHHHHHTT--SS-TTHHHHHHHHHHHHHHHTHHHHTTTS--HHHHHHHHHHHHHHTT-HHHHHHHHHHHHHH-TT-HHHHHHHHHHHTT-GGGHHHHHHHHHHHHHH-TTSTHHHHHHHHHTTSSS--HHHHHHHHHHHHTSTTTTT-HHHHHHHHHHHHH-TTGGGSHHHHHHHHHHHHHHHHHHHHHHS--

InterPro domains:
  IPR039495 TATA box-binding protein-associated factor RNA polymerase I subunit A [PF14929] (41-300)
  IPR052669 SL1/TIF-IB Complex Component [PTHR32122] (18-307)

Foldseek 3Di:
DVVVVLVVVLCVLVVPDDPDVVPDVVSVVVSVLSVQLVVCVVVLVVVSNVVSLVVQCPDDPVSVVVSLVSLLVQLQDPPNDDPVNNVVSLVSLVVVCVVPVVCNQQSLLSSLVSCVVVVVLVVSLCSCPPPSNCVPPVVPLSSLLSNLLSLLSCCVPPVPPPDDPPVSLVSSLVSLVSCVVCVVVCVPDGDDVLVSLVSNLVSCVVVVNLVVSLVSLVVVCVVCVLNLSSLVSNLVSQVVDPVCLVVNLVSLVSNCVNPLLDPSLLVNLVSLVPDPDRPLVVNLVSLVSNCPPPVRVLPPSSVVSVVVSPVVPVCQCVDPSCVVCVVSNVVSVVVVVVVVVVVD

pLDDT: mean 74.14, std 15.99, range [32.75, 95.12]